Protein AF-A0A538S3G5-F1 (afdb_monomer_lite)

pLDDT: mean 84.51, std 20.3, range [31.14, 98.69]

Structure (mmCIF, N/CA/C/O backbone):
data_AF-A0A538S3G5-F1
#
_entry.id   AF-A0A538S3G5-F1
#
loop_
_atom_site.group_PDB
_atom_site.id
_atom_site.type_symbol
_atom_site.label_atom_id
_atom_site.label_alt_id
_atom_site.label_comp_id
_atom_site.label_asym_id
_atom_site.label_entity_id
_atom_site.label_seq_id
_atom_site.pdbx_PDB_ins_code
_atom_site.Cartn_x
_atom_site.Cartn_y
_atom_site.Cartn_z
_atom_site.occupancy
_atom_site.B_iso_or_equiv
_atom_site.auth_seq_id
_atom_site.auth_comp_id
_atom_site.auth_asym_id
_atom_site.auth_atom_id
_atom_site.pdbx_PDB_model_num
ATOM 1 N N . MET A 1 1 ? -20.263 66.377 27.498 1.00 38.84 1 MET A N 1
ATOM 2 C CA . MET A 1 1 ? -19.700 65.920 26.208 1.00 38.84 1 MET A CA 1
ATOM 3 C C . MET A 1 1 ? -18.819 64.703 26.462 1.00 38.84 1 MET A C 1
ATOM 5 O O . MET A 1 1 ? -17.856 64.818 27.198 1.00 38.84 1 MET A O 1
ATOM 9 N N . ARG A 1 2 ? -19.261 63.560 25.918 1.00 37.03 2 ARG A N 1
ATOM 10 C CA . ARG A 1 2 ? -18.576 62.294 25.575 1.00 37.03 2 ARG A CA 1
ATOM 11 C C . ARG A 1 2 ? -17.317 61.869 26.354 1.00 37.03 2 ARG A C 1
ATOM 13 O O . ARG A 1 2 ? -16.217 62.324 26.068 1.00 37.03 2 ARG A O 1
ATOM 20 N N . THR A 1 3 ? -17.489 60.856 27.200 1.00 38.81 3 THR A N 1
ATOM 21 C CA . THR A 1 3 ? -16.466 59.859 27.535 1.00 38.81 3 THR A CA 1
ATOM 22 C C . THR A 1 3 ? -16.416 58.805 26.419 1.00 38.81 3 THR A C 1
ATOM 24 O O . THR A 1 3 ? -17.442 58.234 26.057 1.00 38.81 3 THR A O 1
ATOM 27 N N . PHE A 1 4 ? -15.239 58.575 25.833 1.00 38.53 4 PHE A N 1
ATOM 28 C CA . PHE A 1 4 ? -14.995 57.472 24.898 1.00 38.53 4 PHE A CA 1
ATOM 29 C C . PHE A 1 4 ? -14.369 56.308 25.668 1.00 38.53 4 PHE A C 1
ATOM 31 O O . PHE A 1 4 ? -13.227 56.390 26.112 1.00 38.53 4 PHE A O 1
ATOM 38 N N . THR A 1 5 ? -15.122 55.226 25.831 1.00 40.06 5 THR A N 1
ATOM 39 C CA . THR A 1 5 ? -14.615 53.915 26.237 1.00 40.06 5 THR A CA 1
ATOM 40 C C . THR A 1 5 ? -14.227 53.142 24.979 1.00 40.06 5 THR A C 1
ATOM 42 O O . THR A 1 5 ? -15.083 52.738 24.195 1.00 40.06 5 THR A O 1
ATOM 45 N N . SER A 1 6 ? -12.925 52.951 24.769 1.00 34.81 6 SER A N 1
ATOM 46 C CA . SER A 1 6 ? -12.395 52.071 23.726 1.00 34.81 6 SER A CA 1
ATOM 47 C C . SER A 1 6 ? -12.581 50.615 24.148 1.00 34.81 6 SER A C 1
ATOM 49 O O . SER A 1 6 ? -11.953 50.155 25.099 1.00 34.81 6 SER A O 1
ATOM 51 N N . VAL A 1 7 ? -13.450 49.890 23.445 1.00 39.34 7 VAL A N 1
ATOM 52 C CA . VAL A 1 7 ? -13.551 48.430 23.538 1.00 39.34 7 VAL A CA 1
ATOM 53 C C . VAL A 1 7 ? -12.597 47.839 22.507 1.00 39.34 7 VAL A C 1
ATOM 55 O O . VAL A 1 7 ? -12.848 47.893 21.305 1.00 39.34 7 VAL A O 1
ATOM 58 N N . THR A 1 8 ? -11.487 47.284 22.980 1.00 37.16 8 THR A N 1
ATOM 59 C CA . THR A 1 8 ? -10.556 46.510 22.157 1.00 37.16 8 THR A CA 1
ATOM 60 C C . THR A 1 8 ? -11.136 45.109 21.966 1.00 37.16 8 THR A C 1
ATOM 62 O O . THR A 1 8 ? -11.045 44.268 22.859 1.00 37.16 8 THR A O 1
ATOM 65 N N . LEU A 1 9 ? -11.762 44.850 20.815 1.00 35.69 9 LEU A N 1
ATOM 66 C CA . LEU A 1 9 ? -12.125 43.494 20.398 1.00 35.69 9 LEU A CA 1
ATOM 67 C C . LEU A 1 9 ? -10.850 42.779 19.922 1.00 35.69 9 LEU A C 1
ATOM 69 O O . LEU A 1 9 ? -10.378 43.005 18.810 1.00 35.69 9 LEU A O 1
ATOM 73 N N . LEU A 1 10 ? -10.280 41.918 20.766 1.00 35.78 10 LEU A N 1
ATOM 74 C CA . LEU A 1 10 ? -9.307 40.919 20.329 1.00 35.78 10 LEU A CA 1
ATOM 75 C C . LEU A 1 10 ? -10.073 39.755 19.687 1.00 35.78 10 LEU A C 1
ATOM 77 O O . LEU A 1 10 ? -10.510 38.826 20.363 1.00 35.78 10 LEU A O 1
ATOM 81 N N . THR A 1 11 ? -10.245 39.794 18.368 1.00 38.94 11 THR A N 1
ATOM 82 C CA . THR A 1 11 ? -10.584 38.599 17.589 1.00 38.94 11 THR A CA 1
ATOM 83 C C . THR A 1 11 ? -9.335 37.737 17.469 1.00 38.94 11 THR A C 1
ATOM 85 O O . THR A 1 11 ? -8.508 37.930 16.578 1.00 38.94 11 THR A O 1
ATOM 88 N N . LEU A 1 12 ? -9.187 36.793 18.398 1.00 36.31 12 LEU A N 1
ATOM 89 C CA . LEU A 1 12 ? -8.225 35.705 18.292 1.00 36.31 12 LEU A CA 1
ATOM 90 C C . LEU A 1 12 ? -8.733 34.745 17.203 1.00 36.31 12 LEU A C 1
ATOM 92 O O . LEU A 1 12 ? -9.509 33.831 17.468 1.00 36.31 12 LEU A O 1
ATOM 96 N N . ALA A 1 13 ? -8.356 34.997 15.951 1.00 36.03 13 ALA A N 1
ATOM 97 C CA . ALA A 1 13 ? -8.555 34.043 14.871 1.00 36.03 13 ALA A CA 1
ATOM 98 C C . ALA A 1 13 ? -7.576 32.882 15.088 1.00 36.03 13 ALA A C 1
ATOM 100 O O . ALA A 1 13 ? -6.439 32.909 14.617 1.00 36.03 13 ALA A O 1
ATOM 101 N N . SER A 1 14 ? -7.993 31.873 15.852 1.00 34.62 14 SER A N 1
ATOM 102 C CA . SER A 1 14 ? -7.312 30.585 15.875 1.00 34.62 14 SER A CA 1
ATOM 103 C C . SER A 1 14 ? -7.458 29.960 14.492 1.00 34.62 14 SER A C 1
ATOM 105 O O . SER A 1 14 ? -8.487 29.364 14.173 1.00 34.62 14 SER A O 1
ATOM 107 N N . LEU A 1 15 ? -6.426 30.124 13.665 1.00 32.34 15 LEU A N 1
ATOM 108 C CA . LEU A 1 15 ? -6.147 29.265 12.520 1.00 32.34 15 LEU A CA 1
ATOM 109 C C . LEU A 1 15 ? -5.895 27.854 13.062 1.00 32.34 15 LEU A C 1
ATOM 111 O O . LEU A 1 15 ? -4.758 27.423 13.225 1.00 32.34 15 LEU A O 1
ATOM 115 N N . LEU A 1 16 ? -6.975 27.145 13.388 1.00 33.84 16 LEU A N 1
ATOM 116 C CA . LEU A 1 16 ? -6.972 25.695 13.404 1.00 33.84 16 LEU A CA 1
ATOM 117 C C . LEU A 1 16 ? -6.724 25.298 11.952 1.00 33.84 16 LEU A C 1
ATOM 119 O O . LEU A 1 16 ? -7.651 25.248 11.143 1.00 33.84 16 LEU A O 1
ATOM 123 N N . THR A 1 17 ? -5.461 25.083 11.593 1.00 32.31 17 THR A N 1
ATOM 124 C CA . THR A 1 17 ? -5.155 24.205 10.473 1.00 32.31 17 THR A CA 1
ATOM 125 C C . THR A 1 17 ? -5.848 22.901 10.816 1.00 32.31 17 THR A C 1
ATOM 127 O O . THR A 1 17 ? -5.447 22.219 11.754 1.00 32.31 17 THR A O 1
ATOM 130 N N . SER A 1 18 ? -6.968 22.624 10.156 1.00 37.22 18 SER A N 1
ATOM 131 C CA . SER A 1 18 ? -7.599 21.320 10.237 1.00 37.22 18 SER A CA 1
ATOM 132 C C . SER A 1 18 ? -6.521 20.345 9.789 1.00 37.22 18 SER A C 1
ATOM 134 O O . SER A 1 18 ? -6.131 20.385 8.617 1.00 37.22 18 SER A O 1
ATOM 136 N N . ASP A 1 19 ? -5.965 19.571 10.723 1.00 39.84 19 ASP A N 1
ATOM 137 C CA . ASP A 1 19 ? -5.107 18.450 10.368 1.00 39.84 19 ASP A CA 1
ATOM 138 C C . ASP A 1 19 ? -5.907 17.645 9.353 1.00 39.84 19 ASP A C 1
ATOM 140 O O . ASP A 1 19 ? -7.036 17.217 9.606 1.00 39.84 19 ASP A O 1
ATOM 144 N N . ARG A 1 20 ? -5.398 17.609 8.122 1.00 46.53 20 ARG A N 1
ATOM 145 C CA . ARG A 1 20 ? -6.107 16.960 7.031 1.00 46.53 20 ARG A CA 1
ATOM 146 C C . ARG A 1 20 ? -6.111 15.480 7.350 1.00 46.53 20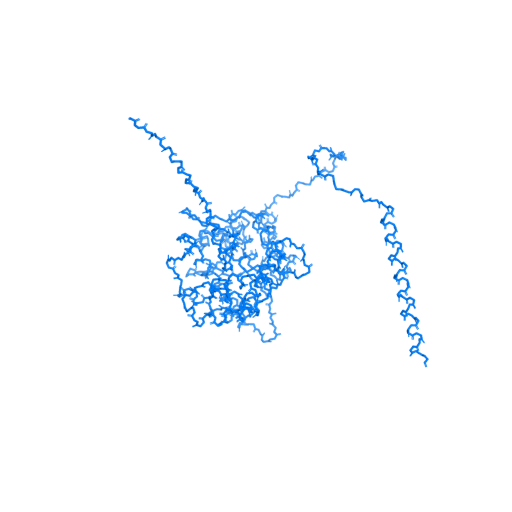 ARG A C 1
ATOM 148 O O . ARG A 1 20 ? -5.037 14.896 7.486 1.00 46.53 20 ARG A O 1
ATOM 155 N N . ALA A 1 21 ? -7.304 14.896 7.421 1.00 50.53 21 ALA A N 1
ATOM 156 C CA . ALA A 1 21 ? -7.461 13.457 7.497 1.00 50.53 21 ALA A CA 1
ATOM 157 C C . ALA A 1 21 ? -6.667 12.830 6.346 1.00 50.53 21 ALA A C 1
ATOM 159 O O . ALA A 1 21 ? -6.819 13.210 5.177 1.00 50.53 21 ALA A O 1
ATOM 160 N N . GLY A 1 22 ? -5.756 11.925 6.684 1.00 47.97 22 GLY A N 1
ATOM 161 C CA . GLY A 1 22 ? -4.944 11.247 5.698 1.00 47.97 22 GLY A CA 1
ATOM 162 C C . GLY A 1 22 ? -5.503 9.875 5.381 1.00 47.97 22 GLY A C 1
ATOM 163 O O . GLY A 1 22 ? -5.798 9.110 6.293 1.00 47.97 22 GLY A O 1
ATOM 164 N N . ALA A 1 23 ? -5.578 9.493 4.102 1.00 45.84 23 ALA A N 1
ATOM 165 C CA . ALA A 1 23 ? -5.632 8.061 3.826 1.00 45.84 23 ALA A CA 1
ATOM 166 C C . ALA A 1 23 ? -4.223 7.472 3.854 1.00 45.84 23 ALA A C 1
ATOM 168 O O . ALA A 1 23 ? -3.367 7.721 2.994 1.00 45.84 23 ALA A O 1
ATOM 169 N N . GLY A 1 24 ? -4.010 6.680 4.893 1.00 57.09 24 GLY A N 1
ATOM 170 C CA . GLY A 1 24 ? -3.445 5.349 4.790 1.00 57.09 24 GLY A CA 1
ATOM 171 C C . GLY A 1 24 ? -4.593 4.336 4.732 1.00 57.09 24 GLY A C 1
ATOM 172 O O . GLY A 1 24 ? -5.724 4.673 4.392 1.00 57.09 24 GLY A O 1
ATOM 173 N N . LEU A 1 25 ? -4.330 3.151 5.266 1.00 79.06 25 LEU A N 1
ATOM 174 C CA . LEU A 1 25 ? -5.257 2.585 6.239 1.00 79.06 25 LEU A CA 1
ATOM 175 C C . LEU A 1 25 ? -5.909 3.727 7.065 1.00 79.06 25 LEU A C 1
ATOM 177 O O . LEU A 1 25 ? -5.189 4.573 7.598 1.00 79.06 25 LEU A O 1
ATOM 181 N N . TYR A 1 26 ? -7.238 3.853 7.030 1.00 91.62 26 TYR A N 1
ATOM 182 C CA . TYR A 1 26 ? -7.910 5.118 7.343 1.00 91.62 26 TYR A CA 1
ATOM 183 C C . TYR A 1 26 ? -7.695 5.527 8.791 1.00 91.62 26 TYR A C 1
ATOM 185 O O . TYR A 1 26 ? -7.989 4.760 9.712 1.00 91.62 26 TYR A O 1
ATOM 193 N N . ASN A 1 27 ? -7.226 6.761 8.952 1.00 92.94 27 ASN A N 1
ATOM 194 C CA . ASN A 1 27 ? -7.000 7.405 10.229 1.00 92.94 27 ASN A CA 1
ATOM 195 C C . ASN A 1 27 ? -7.289 8.909 10.078 1.00 92.94 27 ASN A C 1
ATOM 197 O O . ASN A 1 27 ? -6.699 9.579 9.232 1.00 92.94 27 ASN A O 1
ATOM 201 N N . THR A 1 28 ? -8.224 9.441 10.863 1.00 90.38 28 THR A N 1
ATOM 202 C CA . THR A 1 28 ? -8.667 10.842 10.754 1.00 90.38 28 THR A CA 1
ATOM 203 C C . THR A 1 28 ? -7.751 11.834 11.465 1.00 90.38 28 THR A C 1
ATOM 205 O O . THR A 1 28 ? -7.930 13.036 11.290 1.00 90.38 28 THR A O 1
ATOM 208 N N . VAL A 1 29 ? -6.775 11.354 12.243 1.00 90.50 29 VAL A N 1
ATOM 209 C CA . VAL A 1 29 ? -5.879 12.196 13.054 1.00 90.50 29 VAL A CA 1
ATOM 210 C C . VAL A 1 29 ? -4.414 12.124 12.625 1.00 90.50 29 VAL A C 1
ATOM 212 O O . VAL A 1 29 ? -3.637 13.008 12.975 1.00 90.50 29 VAL A O 1
ATOM 215 N N . GLU A 1 30 ? -4.015 11.096 11.876 1.00 88.50 30 GLU A N 1
ATOM 216 C CA . GLU A 1 30 ? -2.654 10.983 11.348 1.00 88.50 30 GLU A CA 1
ATOM 217 C C . GLU A 1 30 ? -2.515 11.700 9.994 1.00 88.50 30 GLU A C 1
ATOM 219 O O . GLU A 1 30 ? -3.391 11.584 9.127 1.00 88.50 30 GLU A O 1
ATOM 224 N N . PRO A 1 31 ? -1.390 12.396 9.749 1.00 83.75 31 PRO A N 1
ATOM 225 C CA . PRO A 1 31 ? -1.135 13.011 8.456 1.00 83.75 31 PRO A CA 1
ATOM 226 C C . PRO A 1 31 ? -0.920 11.947 7.372 1.00 83.75 31 PRO A C 1
ATOM 228 O O . PRO A 1 31 ? -0.267 10.920 7.584 1.00 83.75 31 PRO A O 1
ATOM 231 N N . SER A 1 32 ? -1.414 12.219 6.162 1.00 81.94 32 SER A N 1
ATOM 232 C CA . SER A 1 32 ? -1.167 11.341 5.014 1.00 81.94 32 SER A CA 1
ATOM 233 C C . SER A 1 32 ? 0.302 11.392 4.589 1.00 81.94 32 SER A C 1
ATOM 235 O O . SER A 1 32 ? 0.834 12.461 4.297 1.00 81.94 32 SER A O 1
ATOM 237 N N . ARG A 1 33 ? 0.931 10.218 4.481 1.00 86.31 33 ARG A N 1
ATOM 238 C CA . ARG A 1 33 ? 2.280 10.041 3.912 1.00 86.31 33 ARG A CA 1
ATOM 239 C C . ARG A 1 33 ? 2.269 9.600 2.444 1.00 86.31 33 ARG A C 1
ATOM 241 O O . ARG A 1 33 ? 3.311 9.322 1.871 1.00 86.31 33 ARG A O 1
ATOM 248 N N . GLY A 1 34 ? 1.084 9.470 1.844 1.00 88.56 34 GLY A N 1
ATOM 249 C CA . GLY A 1 34 ? 0.920 9.009 0.465 1.00 88.56 34 GLY A CA 1
ATOM 250 C C . GLY A 1 34 ? 1.008 10.130 -0.573 1.00 88.56 34 GLY A C 1
ATOM 251 O O . GLY A 1 34 ? 1.099 11.308 -0.216 1.00 88.56 34 GLY A O 1
ATOM 252 N N . PRO A 1 35 ? 0.935 9.782 -1.869 1.00 92.19 35 PRO A N 1
ATOM 253 C CA . PRO A 1 35 ? 0.669 10.745 -2.932 1.00 92.19 35 PRO A CA 1
ATOM 254 C C . PRO A 1 35 ? -0.539 11.630 -2.600 1.00 92.19 35 PRO A C 1
ATOM 256 O O . PRO A 1 35 ? -1.614 11.133 -2.261 1.00 92.19 35 PRO A O 1
ATOM 259 N N . GLN A 1 36 ? -0.352 12.949 -2.681 1.00 88.31 36 GLN A N 1
ATOM 260 C CA . GLN A 1 36 ? -1.392 13.916 -2.336 1.00 88.31 36 GLN A CA 1
ATOM 261 C C . GLN A 1 36 ? -2.167 14.340 -3.588 1.00 88.31 36 GLN A C 1
ATOM 263 O O . GLN A 1 36 ? -1.553 14.833 -4.543 1.00 88.31 36 GLN A O 1
ATOM 268 N N . PRO A 1 37 ? -3.499 14.174 -3.608 1.00 90.06 37 PRO A N 1
ATOM 269 C CA . PRO A 1 37 ? -4.309 14.626 -4.722 1.00 90.06 37 PRO A CA 1
ATOM 270 C C . PRO A 1 37 ? -4.470 16.145 -4.718 1.00 90.06 37 PRO A C 1
ATOM 272 O O . PRO A 1 37 ? -4.582 16.785 -3.673 1.00 90.06 37 PRO A O 1
ATOM 275 N N . THR A 1 38 ? -4.494 16.715 -5.919 1.00 87.38 38 THR A N 1
ATOM 276 C CA . THR A 1 38 ? -4.748 18.136 -6.173 1.00 87.38 38 THR A CA 1
ATOM 277 C C . THR A 1 38 ? -5.790 18.280 -7.277 1.00 87.38 38 THR A C 1
ATOM 279 O O . THR A 1 38 ? -6.086 17.316 -7.985 1.00 87.38 38 THR A O 1
ATOM 282 N N . GLU A 1 39 ? -6.284 19.496 -7.501 1.00 84.75 39 GLU A N 1
ATOM 283 C CA . GLU A 1 39 ? -7.166 19.810 -8.638 1.00 84.75 39 GLU A CA 1
ATOM 284 C C . GLU A 1 39 ? -6.528 19.480 -10.005 1.00 84.75 39 GLU A C 1
ATOM 286 O O . GLU A 1 39 ? -7.225 19.282 -10.996 1.00 84.75 39 GLU A O 1
ATOM 291 N N . HIS A 1 40 ? -5.196 19.375 -10.068 1.00 85.00 40 HIS A N 1
ATOM 292 C CA . HIS A 1 40 ? -4.443 19.057 -11.284 1.00 85.00 40 HIS A CA 1
ATOM 293 C C . HIS A 1 40 ? -4.081 17.569 -11.424 1.00 85.00 40 HIS A C 1
ATOM 295 O O . HIS A 1 40 ? -3.331 17.201 -12.334 1.00 85.00 40 HIS A O 1
ATOM 301 N N . GLY A 1 41 ? -4.603 16.713 -10.543 1.00 85.56 41 GLY A N 1
ATOM 302 C CA . GLY A 1 41 ? -4.296 15.285 -10.479 1.00 85.56 41 GLY A CA 1
ATOM 303 C C . GLY A 1 41 ? -3.356 14.930 -9.329 1.00 85.56 41 GLY A C 1
ATOM 304 O O . GLY A 1 41 ? -3.105 15.741 -8.429 1.00 85.56 41 GLY A O 1
ATOM 305 N N . VAL A 1 42 ? -2.849 13.698 -9.351 1.00 93.12 42 VAL A N 1
ATOM 306 C CA . VAL A 1 42 ? -2.012 13.148 -8.279 1.00 93.12 42 VAL A CA 1
ATOM 307 C C . VAL A 1 42 ? -0.589 12.977 -8.776 1.00 93.12 42 VAL A C 1
ATOM 309 O O . VAL A 1 42 ? -0.338 12.317 -9.780 1.00 93.12 42 VAL A O 1
ATOM 312 N N . LYS A 1 43 ? 0.369 13.572 -8.065 1.00 93.12 43 LYS A N 1
ATOM 313 C CA . LYS A 1 43 ? 1.789 13.374 -8.364 1.00 93.12 43 LYS A CA 1
ATOM 314 C C . LYS A 1 43 ? 2.346 12.250 -7.492 1.00 93.12 43 LYS A C 1
ATOM 316 O O . LYS A 1 43 ? 2.091 12.263 -6.286 1.00 93.12 43 LYS A O 1
ATOM 321 N N . PRO A 1 44 ? 3.120 11.307 -8.060 1.00 95.62 44 PRO A N 1
ATOM 322 C CA . PRO A 1 44 ? 3.837 10.336 -7.250 1.00 95.62 44 PRO A CA 1
ATOM 323 C C . PRO A 1 44 ? 4.854 11.046 -6.355 1.00 95.62 44 PRO A C 1
ATOM 325 O O . PRO A 1 44 ? 5.365 12.122 -6.678 1.00 95.62 44 PRO A O 1
ATOM 328 N N . LEU A 1 45 ? 5.172 10.412 -5.235 1.00 96.00 45 LEU A N 1
ATOM 329 C CA . LEU A 1 45 ? 6.266 10.823 -4.372 1.00 96.00 45 LEU A CA 1
ATOM 330 C C . LEU A 1 45 ? 7.601 10.599 -5.094 1.00 96.00 45 LEU A C 1
ATOM 332 O O . LEU A 1 45 ? 7.768 9.634 -5.850 1.00 96.00 45 LEU A O 1
ATOM 336 N N . GLY A 1 46 ? 8.583 11.457 -4.811 1.00 96.56 46 GLY A N 1
ATOM 337 C CA . GLY A 1 46 ? 9.966 11.187 -5.199 1.00 96.56 46 GLY A CA 1
ATOM 338 C C . GLY A 1 46 ? 10.447 9.877 -4.571 1.00 96.56 46 GLY A C 1
ATOM 339 O O . GLY A 1 46 ? 10.115 9.584 -3.423 1.00 96.56 46 GLY A O 1
ATOM 340 N N . PHE A 1 47 ? 11.235 9.089 -5.309 1.00 96.50 47 PHE A N 1
ATOM 341 C CA . PHE A 1 47 ? 11.583 7.723 -4.900 1.00 96.50 47 PHE A CA 1
ATOM 342 C C . PHE A 1 47 ? 12.238 7.638 -3.511 1.00 96.50 47 PHE A C 1
ATOM 344 O O . PHE A 1 47 ? 11.880 6.760 -2.731 1.00 96.50 47 PHE A O 1
ATOM 351 N N . SER A 1 48 ? 13.140 8.569 -3.166 1.00 96.12 48 SER A N 1
ATOM 352 C CA . SER A 1 48 ? 13.757 8.595 -1.829 1.00 96.12 48 SER A CA 1
ATOM 353 C C . SER A 1 48 ? 12.719 8.821 -0.733 1.00 96.12 48 SER A C 1
ATOM 355 O O . SER A 1 48 ? 12.658 8.032 0.200 1.00 96.12 48 SER A O 1
ATOM 357 N N . ALA A 1 49 ? 11.867 9.842 -0.876 1.00 96.06 49 ALA A N 1
ATOM 358 C CA . ALA A 1 49 ? 10.832 10.153 0.109 1.00 96.06 49 ALA A CA 1
ATOM 359 C C . ALA A 1 49 ? 9.863 8.975 0.291 1.00 96.06 49 ALA A C 1
ATOM 361 O O . ALA A 1 49 ? 9.617 8.542 1.411 1.00 96.06 49 ALA A O 1
ATOM 362 N N . PHE A 1 50 ? 9.406 8.386 -0.819 1.00 96.88 50 PHE A N 1
ATOM 363 C CA . PHE A 1 50 ? 8.580 7.182 -0.795 1.00 96.88 50 PHE A CA 1
ATOM 364 C C . PHE A 1 50 ? 9.249 6.026 -0.036 1.00 96.88 50 PHE A C 1
ATOM 366 O O . PHE A 1 50 ? 8.623 5.404 0.819 1.00 96.88 50 PHE A O 1
ATOM 373 N N . ARG A 1 51 ? 10.520 5.732 -0.333 1.00 95.94 51 ARG A N 1
ATOM 374 C CA . ARG A 1 51 ? 11.263 4.647 0.319 1.00 95.94 51 ARG A CA 1
ATOM 375 C C . ARG A 1 51 ? 11.437 4.906 1.815 1.00 95.94 51 ARG A C 1
ATOM 377 O O . ARG A 1 51 ? 11.360 3.964 2.605 1.00 95.94 51 ARG A O 1
ATOM 384 N N . ASP A 1 52 ? 11.678 6.150 2.207 1.00 95.12 52 ASP A N 1
ATOM 385 C CA . ASP A 1 52 ? 11.868 6.526 3.607 1.00 95.12 52 ASP A CA 1
ATOM 386 C C . ASP A 1 52 ? 10.544 6.389 4.393 1.00 95.12 52 ASP A C 1
ATOM 388 O O . ASP A 1 52 ? 10.528 5.839 5.502 1.00 95.12 52 ASP A O 1
ATOM 392 N N . ASP A 1 53 ? 9.411 6.766 3.792 1.00 94.12 53 ASP A N 1
ATOM 393 C CA . ASP A 1 53 ? 8.078 6.545 4.369 1.00 94.12 53 ASP A CA 1
ATOM 394 C C . ASP A 1 53 ? 7.703 5.061 4.436 1.00 94.12 53 ASP A C 1
ATOM 396 O O . ASP A 1 53 ? 7.233 4.583 5.473 1.00 94.12 53 ASP A O 1
ATOM 400 N N . LEU A 1 54 ? 7.977 4.296 3.377 1.00 94.69 54 LEU A N 1
ATOM 401 C CA . LEU A 1 54 ? 7.754 2.852 3.367 1.00 94.69 54 LEU A CA 1
ATOM 402 C C . LEU A 1 54 ? 8.589 2.152 4.446 1.00 94.69 54 LEU A C 1
ATOM 404 O O . LEU A 1 54 ? 8.068 1.344 5.212 1.00 94.69 54 LEU A O 1
ATOM 408 N N . THR A 1 55 ? 9.864 2.524 4.578 1.00 93.94 55 THR A N 1
ATOM 409 C CA . THR A 1 55 ? 10.751 2.021 5.640 1.00 93.94 55 THR A CA 1
ATOM 410 C C . THR A 1 55 ? 10.212 2.376 7.024 1.00 93.94 55 THR A C 1
ATOM 412 O O . THR A 1 55 ? 10.225 1.542 7.933 1.00 93.94 55 THR A O 1
ATOM 415 N N . THR A 1 56 ? 9.681 3.589 7.194 1.00 93.25 56 THR A N 1
ATOM 416 C CA . THR A 1 56 ? 9.041 3.994 8.449 1.00 93.25 56 THR A CA 1
ATOM 417 C C . THR A 1 56 ? 7.883 3.057 8.792 1.00 93.25 56 THR A C 1
ATOM 419 O O . THR A 1 56 ? 7.862 2.509 9.893 1.00 93.25 56 THR A O 1
ATOM 422 N N . TYR A 1 57 ? 6.966 2.789 7.858 1.00 92.69 57 TYR A N 1
ATOM 423 C CA . TYR A 1 57 ? 5.847 1.877 8.117 1.00 92.69 57 TYR A CA 1
ATOM 424 C C . TYR A 1 57 ? 6.279 0.431 8.364 1.00 92.69 57 TYR A C 1
ATOM 426 O O . TYR A 1 57 ? 5.746 -0.212 9.269 1.00 92.69 57 TYR A O 1
ATOM 434 N N . LEU A 1 58 ? 7.274 -0.069 7.629 1.00 92.69 58 LEU A N 1
ATOM 435 C CA . LEU A 1 58 ? 7.822 -1.408 7.853 1.00 92.69 58 LEU A CA 1
ATOM 436 C C . LEU A 1 58 ? 8.406 -1.548 9.265 1.00 92.69 58 LEU A C 1
ATOM 438 O O . LEU A 1 58 ? 8.146 -2.539 9.945 1.00 92.69 58 LEU A O 1
ATOM 442 N N . THR A 1 59 ? 9.152 -0.547 9.739 1.00 94.00 59 THR A N 1
ATOM 443 C CA . THR A 1 59 ? 9.772 -0.590 11.075 1.00 94.00 59 THR A CA 1
ATOM 444 C C . THR A 1 59 ? 8.776 -0.417 12.220 1.00 94.00 59 THR A C 1
ATOM 446 O O . THR A 1 59 ? 9.030 -0.950 13.299 1.00 94.00 59 THR A O 1
ATOM 449 N N . ILE A 1 60 ? 7.633 0.254 12.007 1.00 94.06 60 ILE A N 1
ATOM 450 C CA . ILE A 1 60 ? 6.563 0.336 13.018 1.00 94.06 60 ILE A CA 1
ATOM 451 C C . ILE A 1 60 ? 6.058 -1.060 13.388 1.00 94.06 60 ILE A C 1
ATOM 453 O O . ILE A 1 60 ? 5.816 -1.310 14.567 1.00 94.06 60 ILE A O 1
ATOM 457 N N . ALA A 1 61 ? 5.951 -1.980 12.429 1.00 91.50 61 ALA A N 1
ATOM 458 C CA . ALA A 1 61 ? 5.433 -3.322 12.683 1.00 91.50 61 ALA A CA 1
ATOM 459 C C . ALA A 1 61 ? 6.410 -4.223 13.464 1.00 91.50 61 ALA A C 1
ATOM 461 O O . ALA A 1 61 ? 5.981 -5.178 14.105 1.00 91.50 61 ALA A O 1
ATOM 462 N N . VAL A 1 62 ? 7.718 -3.945 13.436 1.00 93.00 62 VAL A N 1
ATOM 463 C CA . VAL A 1 62 ? 8.735 -4.825 14.034 1.00 93.00 62 VAL A CA 1
ATOM 464 C C . VAL A 1 62 ? 8.835 -4.601 15.541 1.00 93.00 62 VAL A C 1
ATOM 466 O O . VAL A 1 62 ? 9.274 -3.548 15.998 1.00 93.00 62 VAL A O 1
ATOM 469 N N . GLU A 1 63 ? 8.489 -5.620 16.330 1.00 91.69 63 GLU A N 1
ATOM 470 C CA . GLU A 1 63 ? 8.396 -5.494 17.789 1.00 91.69 63 GLU A CA 1
ATOM 471 C C . GLU A 1 63 ? 9.699 -5.101 18.483 1.00 91.69 63 GLU A C 1
ATOM 473 O O . GLU A 1 63 ? 9.673 -4.321 19.434 1.00 91.69 63 GLU A O 1
ATOM 478 N N . THR A 1 64 ? 10.825 -5.612 17.988 1.00 91.56 64 THR A N 1
ATOM 479 C CA . THR A 1 64 ? 12.159 -5.385 18.557 1.00 91.56 64 THR A CA 1
ATOM 480 C C . THR A 1 64 ? 12.742 -4.015 18.219 1.00 91.56 64 THR A C 1
ATOM 482 O O . THR A 1 64 ? 13.765 -3.636 18.789 1.00 91.56 64 THR A O 1
ATOM 485 N N . GLN A 1 65 ? 12.127 -3.270 17.298 1.00 90.31 65 GLN A N 1
ATOM 486 C CA . GLN A 1 65 ? 12.618 -1.958 16.898 1.00 90.31 65 GLN A CA 1
ATOM 487 C C . GLN A 1 65 ? 12.185 -0.880 17.890 1.00 90.31 65 GLN A C 1
ATOM 489 O O . GLN A 1 65 ? 11.053 -0.855 18.366 1.00 90.31 65 GLN A O 1
ATOM 494 N N . VAL A 1 66 ? 13.087 0.062 18.160 1.00 92.62 66 VAL A N 1
ATOM 495 C CA . VAL A 1 66 ? 12.825 1.222 19.021 1.00 92.62 66 VAL A CA 1
ATOM 496 C C . VAL A 1 66 ? 12.990 2.483 18.182 1.00 92.62 66 VAL A C 1
ATOM 498 O O . VAL A 1 66 ? 14.023 3.147 18.215 1.00 92.62 66 VAL A O 1
ATOM 501 N N . THR A 1 67 ? 11.973 2.788 17.376 1.00 95.62 67 THR A N 1
ATOM 502 C CA . THR A 1 67 ? 11.927 4.002 16.547 1.00 95.62 67 THR A CA 1
ATOM 503 C C . THR A 1 67 ? 10.952 5.024 17.139 1.00 95.62 67 THR A C 1
ATOM 505 O O . THR A 1 67 ? 9.971 4.627 17.780 1.00 95.62 67 THR A O 1
ATOM 508 N N . PRO A 1 68 ? 11.159 6.339 16.916 1.00 96.56 68 PRO A N 1
ATOM 509 C CA . PRO A 1 68 ? 10.200 7.363 17.334 1.00 96.56 68 PRO A CA 1
ATOM 510 C C . PRO A 1 68 ? 8.785 7.095 16.807 1.00 96.56 68 PRO A C 1
ATOM 512 O O . PRO A 1 68 ? 7.821 7.199 17.560 1.00 96.56 68 PRO A O 1
ATOM 515 N N . SER A 1 69 ? 8.665 6.660 15.548 1.00 94.12 69 SER A N 1
ATOM 516 C CA . SER A 1 69 ? 7.377 6.326 14.937 1.00 94.12 69 SER A CA 1
ATOM 517 C C . SER A 1 69 ? 6.702 5.141 15.626 1.00 94.12 69 SER A C 1
ATOM 519 O O . SER A 1 69 ? 5.524 5.225 15.953 1.00 94.12 69 SER A O 1
ATOM 521 N N . ARG A 1 70 ? 7.426 4.049 15.919 1.00 95.62 70 ARG A N 1
ATOM 522 C CA . ARG A 1 70 ? 6.829 2.912 16.636 1.00 95.62 70 ARG A CA 1
ATOM 523 C C . ARG A 1 70 ? 6.383 3.308 18.042 1.00 95.62 70 ARG A C 1
ATOM 525 O O . ARG A 1 70 ? 5.301 2.912 18.461 1.00 95.62 70 ARG A O 1
ATOM 532 N N . LYS A 1 71 ? 7.190 4.107 18.748 1.00 97.69 71 LYS A N 1
ATOM 533 C CA . LYS A 1 71 ? 6.841 4.628 20.075 1.00 97.69 71 LYS A CA 1
ATOM 534 C C . LYS A 1 71 ? 5.544 5.443 20.029 1.00 97.69 71 LYS A C 1
ATOM 536 O O . LYS A 1 71 ? 4.650 5.160 20.815 1.00 97.69 71 LYS A O 1
ATOM 541 N N . HIS A 1 72 ? 5.417 6.367 19.076 1.00 96.50 72 HIS A N 1
ATOM 542 C CA . HIS A 1 72 ? 4.188 7.144 18.860 1.00 96.50 72 HIS A CA 1
ATOM 543 C C . HIS A 1 72 ? 2.968 6.239 18.634 1.00 96.50 72 HIS A C 1
ATOM 545 O O . HIS A 1 72 ? 1.950 6.391 19.303 1.00 96.50 72 HIS A O 1
ATOM 551 N N . TYR A 1 73 ? 3.087 5.240 17.754 1.00 96.06 73 TYR A N 1
ATOM 552 C CA . TYR A 1 73 ? 1.992 4.308 17.453 1.00 96.06 73 TYR A CA 1
ATOM 553 C C . TYR A 1 73 ? 1.603 3.441 18.662 1.00 96.06 73 TYR A C 1
ATOM 555 O O . TYR A 1 73 ? 0.417 3.199 18.885 1.00 96.06 73 TYR A O 1
ATOM 563 N N . LEU A 1 74 ? 2.577 2.996 19.464 1.00 98.25 74 LEU A N 1
ATOM 564 C CA . LEU A 1 74 ? 2.320 2.273 20.714 1.00 98.25 74 LEU A CA 1
ATOM 565 C C . LEU A 1 74 ? 1.590 3.157 21.729 1.00 98.25 74 LEU A C 1
ATOM 567 O O . LEU A 1 74 ? 0.566 2.742 22.258 1.00 98.25 74 LEU A O 1
ATOM 571 N N . GLU A 1 75 ? 2.067 4.383 21.952 1.00 98.31 75 GLU A N 1
ATOM 572 C CA . GLU A 1 75 ? 1.449 5.329 22.888 1.00 98.31 75 GLU A CA 1
ATOM 573 C C . GLU A 1 75 ? -0.005 5.634 22.504 1.00 98.31 75 GLU A C 1
ATOM 575 O O . GLU A 1 75 ? -0.891 5.600 23.363 1.00 98.31 75 GLU A O 1
ATOM 580 N N . LYS A 1 76 ? -0.270 5.861 21.211 1.00 97.88 76 LYS A N 1
ATOM 581 C CA . LYS A 1 76 ? -1.622 6.109 20.694 1.00 97.88 76 LYS A CA 1
ATOM 582 C C . LYS A 1 76 ? -2.534 4.886 20.778 1.00 97.88 76 LYS A C 1
ATOM 584 O O . LYS A 1 76 ? -3.685 5.025 21.200 1.00 97.88 76 LYS A O 1
ATOM 589 N N . SER A 1 77 ? -2.030 3.695 20.447 1.00 98.06 77 SER A N 1
ATOM 590 C CA . SER A 1 77 ? -2.776 2.443 20.639 1.00 98.06 77 SER A CA 1
ATOM 591 C C . SER A 1 77 ? -3.131 2.245 22.113 1.00 98.06 77 SER A C 1
ATOM 593 O O . SER A 1 77 ? -4.298 2.053 22.441 1.00 98.06 77 SER A O 1
ATOM 595 N N . ASP A 1 78 ? -2.160 2.372 23.019 1.00 98.31 78 ASP A N 1
ATOM 596 C CA . ASP A 1 78 ? -2.353 2.141 24.453 1.00 98.31 78 ASP A CA 1
ATOM 597 C C . ASP A 1 78 ? -3.312 3.166 25.089 1.00 98.31 78 ASP A C 1
ATOM 599 O O . ASP A 1 78 ? -4.073 2.844 26.010 1.00 98.31 78 ASP A O 1
ATOM 603 N N . GLU A 1 79 ? -3.298 4.415 24.617 1.00 97.88 79 GLU A N 1
ATOM 604 C CA . GLU A 1 79 ? -4.267 5.444 24.999 1.00 97.88 79 GLU A CA 1
ATOM 605 C C . GLU A 1 79 ? -5.697 5.036 24.618 1.00 97.88 79 GLU A C 1
ATOM 607 O O . GLU A 1 79 ? -6.583 4.991 25.481 1.00 97.88 79 GLU A O 1
ATOM 612 N N . LEU A 1 80 ? -5.919 4.692 23.348 1.00 98.25 80 LEU A N 1
ATOM 613 C CA . LEU A 1 80 ? -7.245 4.349 22.839 1.00 98.25 80 LEU A CA 1
ATOM 614 C C . LEU A 1 80 ? -7.746 3.005 23.387 1.00 98.25 80 LEU A C 1
ATOM 616 O O . LEU A 1 80 ? -8.913 2.912 23.761 1.00 98.25 80 LEU A O 1
ATOM 620 N N . GLU A 1 81 ? -6.888 1.996 23.553 1.00 98.06 81 GLU A N 1
ATOM 621 C CA . GLU A 1 81 ? -7.260 0.704 24.152 1.00 98.06 81 GLU A CA 1
ATOM 622 C C . GLU A 1 81 ? -7.685 0.844 25.625 1.00 98.06 81 GLU A C 1
ATOM 624 O O . GLU A 1 81 ? -8.574 0.127 26.092 1.00 98.06 81 GLU A O 1
ATOM 629 N N . ARG A 1 82 ? -7.098 1.780 26.388 1.00 97.31 82 ARG A N 1
ATOM 630 C CA . ARG A 1 82 ? -7.568 2.080 27.755 1.00 97.31 82 ARG A CA 1
ATOM 631 C C . ARG A 1 82 ? -8.965 2.693 27.749 1.00 97.31 82 ARG A C 1
ATOM 633 O O . ARG A 1 82 ? -9.799 2.313 28.570 1.00 97.31 82 ARG A O 1
ATOM 640 N N . ARG A 1 83 ? -9.231 3.618 26.826 1.00 97.31 83 ARG A N 1
ATOM 641 C CA . ARG A 1 83 ? -10.546 4.261 26.685 1.00 97.31 83 ARG A CA 1
ATOM 642 C C . ARG A 1 83 ? -11.613 3.301 26.162 1.00 97.31 83 ARG A C 1
ATOM 644 O O . ARG A 1 83 ? -12.756 3.364 26.608 1.00 97.31 83 ARG A O 1
ATOM 651 N N . GLU A 1 84 ? -11.237 2.383 25.278 1.00 96.62 84 GLU A N 1
ATOM 652 C CA . GLU A 1 84 ? -12.107 1.308 24.798 1.00 96.62 84 GLU A CA 1
ATOM 653 C C . GLU A 1 84 ? -12.584 0.429 25.957 1.00 96.62 84 GLU A C 1
ATOM 655 O O . GLU A 1 84 ? -13.782 0.187 26.086 1.00 96.62 84 GLU A O 1
ATOM 660 N N . ARG A 1 85 ? -11.669 0.018 26.848 1.00 95.12 85 ARG A N 1
ATOM 661 C CA . ARG A 1 85 ? -12.001 -0.758 28.057 1.00 95.12 85 ARG A CA 1
ATOM 662 C C . ARG A 1 85 ? -12.934 -0.013 29.013 1.00 95.12 85 ARG A C 1
ATOM 664 O O . ARG A 1 85 ? -13.698 -0.653 29.727 1.00 95.12 85 ARG A O 1
ATOM 671 N N . ALA A 1 86 ? -12.898 1.317 29.007 1.00 94.94 86 ALA A N 1
ATOM 672 C CA . ALA A 1 86 ? -13.833 2.164 29.745 1.00 94.94 86 ALA A CA 1
ATOM 673 C C . ALA A 1 86 ? -15.176 2.388 29.011 1.00 94.94 86 ALA A C 1
ATOM 675 O O . ALA A 1 86 ? -16.039 3.092 29.528 1.00 94.94 86 ALA A O 1
ATOM 676 N N . GLY A 1 87 ? -15.364 1.817 27.814 1.00 90.88 87 GLY A N 1
ATOM 677 C CA . GLY A 1 87 ? -16.586 1.929 27.010 1.00 90.88 87 GLY A CA 1
ATOM 678 C C . GLY A 1 87 ? -16.740 3.249 26.246 1.00 90.88 87 GLY A C 1
ATOM 679 O O . GLY A 1 87 ? -17.816 3.521 25.722 1.00 90.88 87 GLY A O 1
ATOM 680 N N . GLY A 1 88 ? -15.690 4.074 26.176 1.00 89.94 88 GLY A N 1
ATOM 681 C CA . GLY A 1 88 ? -15.783 5.481 25.767 1.00 89.94 88 GLY A CA 1
ATOM 682 C C . GLY A 1 88 ? -15.260 5.825 24.371 1.00 89.94 88 GLY A C 1
ATOM 683 O O . GLY A 1 88 ? -14.904 6.984 24.157 1.00 89.94 88 GLY A O 1
ATOM 684 N N . LEU A 1 89 ? -15.134 4.858 23.452 1.00 96.00 89 LEU A N 1
ATOM 685 C CA . LEU A 1 89 ? -14.686 5.144 22.080 1.00 96.00 89 LEU A CA 1
ATOM 686 C C . LEU A 1 89 ? -15.850 5.348 21.112 1.00 96.00 89 LEU A C 1
ATOM 688 O O . LEU A 1 89 ? -16.726 4.487 20.978 1.00 96.00 89 LEU A O 1
ATOM 692 N N . THR A 1 90 ? -15.773 6.445 20.366 1.00 96.19 90 THR A N 1
ATOM 693 C CA . THR A 1 90 ? -16.587 6.699 19.172 1.00 96.19 90 THR A CA 1
ATOM 694 C C . THR A 1 90 ? -16.213 5.750 18.025 1.00 96.19 90 THR A C 1
ATOM 696 O O . THR A 1 90 ? -15.163 5.104 18.042 1.00 96.19 90 THR A O 1
ATOM 699 N N . THR A 1 91 ? -17.064 5.657 16.997 1.00 96.19 91 THR A N 1
ATOM 700 C CA . THR A 1 91 ? -16.769 4.883 15.776 1.00 96.19 91 THR A CA 1
ATOM 701 C C . THR A 1 91 ? -15.478 5.358 15.104 1.00 96.19 91 THR A C 1
ATOM 703 O O . THR A 1 91 ? -14.652 4.533 14.722 1.00 96.19 91 THR A O 1
ATOM 706 N N . GLU A 1 92 ? -15.278 6.673 15.002 1.00 95.12 92 GLU A N 1
ATOM 707 C CA . GLU A 1 92 ? -14.075 7.255 14.400 1.00 95.12 92 GLU A CA 1
ATOM 708 C C . GLU A 1 92 ? -12.808 6.887 15.185 1.00 95.12 92 GLU A C 1
ATOM 710 O O . GLU A 1 92 ? -11.821 6.441 14.608 1.00 95.12 92 GLU A O 1
ATOM 715 N N . GLU A 1 93 ? -12.849 6.946 16.515 1.00 96.94 93 GLU A N 1
ATOM 716 C CA . GLU A 1 93 ? -11.702 6.542 17.333 1.00 96.94 93 GLU A CA 1
ATOM 717 C C . GLU A 1 93 ? -11.402 5.043 17.237 1.00 96.94 93 GLU A C 1
ATOM 719 O O . GLU A 1 93 ? -10.244 4.646 17.338 1.00 96.94 93 GLU A O 1
ATOM 724 N N . LYS A 1 94 ? -12.414 4.196 17.006 1.00 97.94 94 LYS A N 1
ATOM 725 C CA . LYS A 1 94 ? -12.194 2.768 16.719 1.00 97.94 94 LYS A CA 1
ATOM 726 C C . LYS A 1 94 ? -11.553 2.555 15.349 1.00 97.94 94 LYS A C 1
ATOM 728 O O . LYS A 1 94 ? -10.721 1.660 15.219 1.00 97.94 94 LYS A O 1
ATOM 733 N N . VAL A 1 95 ? -11.900 3.371 14.351 1.00 97.25 95 VAL A N 1
ATOM 734 C CA . VAL A 1 95 ? -11.214 3.392 13.048 1.00 97.25 95 VAL A CA 1
ATOM 735 C C . VAL A 1 95 ? -9.747 3.787 13.242 1.00 97.25 95 VAL A C 1
ATOM 737 O O . VAL A 1 95 ? -8.870 3.027 12.836 1.00 97.25 95 VAL A O 1
ATOM 740 N N . ASN A 1 96 ? -9.459 4.862 13.976 1.00 96.62 96 ASN A N 1
ATOM 741 C CA . ASN A 1 96 ? -8.081 5.294 14.242 1.00 96.62 96 ASN A CA 1
ATOM 742 C C . ASN A 1 96 ? -7.290 4.247 15.045 1.00 96.62 96 ASN A C 1
ATOM 744 O O . ASN A 1 96 ? -6.170 3.899 14.680 1.00 96.62 96 ASN A O 1
ATOM 748 N N . LEU A 1 97 ? -7.893 3.662 16.089 1.00 97.94 97 LEU A N 1
ATOM 749 C CA . LEU A 1 97 ? -7.278 2.568 16.845 1.00 97.94 97 LEU A CA 1
ATOM 750 C C . LEU A 1 97 ? -6.979 1.359 15.951 1.00 97.94 97 LEU A C 1
ATOM 752 O O . LEU A 1 97 ? -5.914 0.758 16.070 1.00 97.94 97 LEU A O 1
ATOM 756 N N . SER A 1 98 ? -7.888 1.003 15.041 1.00 97.75 98 SER A N 1
ATOM 757 C CA . SER A 1 98 ? -7.641 -0.102 14.114 1.00 97.75 98 SER A CA 1
ATOM 758 C C . SER A 1 98 ? -6.432 0.153 13.215 1.00 97.75 98 SER A C 1
ATOM 760 O O . SER A 1 98 ? -5.682 -0.792 12.974 1.00 97.75 98 SER A O 1
ATOM 762 N N . ASP A 1 99 ? -6.192 1.401 12.787 1.00 96.25 99 ASP A N 1
ATOM 763 C CA . ASP A 1 99 ? -4.994 1.723 12.015 1.00 96.25 99 ASP A CA 1
ATOM 764 C C . ASP A 1 99 ? -3.729 1.497 12.839 1.00 96.25 99 ASP A C 1
ATOM 766 O O . ASP A 1 99 ? -2.870 0.718 12.423 1.00 96.25 99 ASP A O 1
ATOM 770 N N . TYR A 1 100 ? -3.665 2.036 14.059 1.00 96.81 100 TYR A N 1
ATOM 771 C CA . TYR A 1 100 ? -2.529 1.795 14.951 1.00 96.81 100 TYR A CA 1
ATOM 772 C C . TYR A 1 100 ? -2.273 0.301 15.172 1.00 96.81 100 TYR A C 1
ATOM 774 O O . TYR A 1 100 ? -1.142 -0.161 15.025 1.00 96.81 100 TYR A O 1
ATOM 782 N N . LEU A 1 101 ? -3.321 -0.477 15.452 1.00 97.19 101 LEU A N 1
ATOM 783 C CA . LEU A 1 101 ? -3.216 -1.923 15.646 1.00 97.19 101 LEU A CA 1
ATOM 784 C C . LEU A 1 101 ? -2.663 -2.631 14.407 1.00 97.19 101 LEU A C 1
ATOM 786 O O . LEU A 1 101 ? -1.758 -3.455 14.527 1.00 97.19 101 LEU A O 1
ATOM 790 N N . ILE A 1 102 ? -3.162 -2.304 13.217 1.00 96.31 102 ILE A N 1
ATOM 791 C CA . ILE A 1 102 ? -2.710 -2.920 11.966 1.00 96.31 102 ILE A CA 1
ATOM 792 C C . ILE A 1 102 ? -1.263 -2.522 11.661 1.00 96.31 102 ILE A C 1
ATOM 794 O O . ILE A 1 102 ? -0.452 -3.386 11.329 1.00 96.31 102 ILE A O 1
ATOM 798 N N . ARG A 1 103 ? -0.885 -1.253 11.842 1.00 94.38 103 ARG A N 1
ATOM 799 C CA . ARG A 1 103 ? 0.506 -0.801 11.663 1.00 94.38 103 ARG A CA 1
ATOM 800 C C . ARG A 1 103 ? 1.465 -1.473 12.642 1.00 94.38 103 ARG A C 1
ATOM 802 O O . ARG A 1 103 ? 2.597 -1.764 12.275 1.00 94.38 103 ARG A O 1
ATOM 809 N N . LEU A 1 104 ? 1.004 -1.779 13.854 1.00 95.31 104 LEU A N 1
ATOM 810 C CA . LEU A 1 104 ? 1.750 -2.525 14.870 1.00 95.31 104 LEU A CA 1
ATOM 811 C C . LEU A 1 104 ? 1.750 -4.051 14.648 1.00 95.31 104 LEU A C 1
ATOM 813 O O . LEU A 1 104 ? 2.310 -4.765 15.476 1.00 95.31 104 LEU A O 1
ATOM 817 N N . GLY A 1 105 ? 1.122 -4.562 13.582 1.00 94.19 105 GLY A N 1
ATOM 818 C CA . GLY A 1 105 ? 1.041 -5.999 13.289 1.00 94.19 105 GLY A CA 1
ATOM 819 C C . GLY A 1 105 ? -0.031 -6.765 14.079 1.00 94.19 105 GLY A C 1
ATOM 820 O O . GLY A 1 105 ? -0.107 -7.988 13.994 1.00 94.19 105 GLY A O 1
ATOM 821 N N . ARG A 1 106 ? -0.886 -6.078 14.847 1.00 96.06 106 ARG A N 1
ATOM 822 C CA . ARG A 1 106 ? -1.934 -6.665 15.706 1.00 96.06 106 ARG A CA 1
ATOM 823 C C . ARG A 1 106 ? -3.252 -6.862 14.940 1.00 96.06 106 ARG A C 1
ATOM 825 O O . ARG A 1 106 ? -4.302 -6.359 15.346 1.00 96.06 106 ARG A O 1
ATOM 832 N N . TYR A 1 107 ? -3.204 -7.589 13.823 1.00 96.06 107 TYR A N 1
ATOM 833 C CA . TYR A 1 107 ? -4.329 -7.717 12.881 1.00 96.06 107 TYR A CA 1
ATOM 834 C C . TYR A 1 107 ? -5.582 -8.335 13.514 1.00 96.06 107 TYR A C 1
ATOM 836 O O . TYR A 1 107 ? -6.675 -7.791 13.367 1.00 96.06 107 TYR A O 1
ATOM 844 N N . ASP A 1 108 ? -5.430 -9.413 14.290 1.00 97.69 108 ASP A N 1
ATOM 845 C CA . ASP A 1 108 ? -6.559 -10.077 14.955 1.00 97.69 108 ASP A CA 1
ATOM 846 C C . ASP A 1 108 ? -7.286 -9.145 15.927 1.00 97.69 108 ASP A C 1
ATOM 848 O O . ASP A 1 108 ? -8.516 -9.160 16.013 1.00 97.69 108 ASP A O 1
ATOM 852 N N . ARG A 1 109 ? -6.544 -8.280 16.631 1.00 98.25 109 ARG A N 1
ATOM 853 C CA . ARG A 1 109 ? -7.138 -7.290 17.533 1.00 98.25 109 ARG A CA 1
ATOM 854 C C . ARG A 1 109 ? -7.931 -6.242 16.755 1.00 98.25 109 ARG A C 1
ATOM 856 O O . ARG A 1 109 ? -9.040 -5.908 17.169 1.00 98.25 109 ARG A O 1
ATOM 863 N N . ALA A 1 110 ? -7.409 -5.768 15.623 1.00 98.12 110 ALA A N 1
ATOM 864 C CA . ALA A 1 110 ? -8.125 -4.837 14.751 1.00 98.12 110 ALA A CA 1
ATOM 865 C C . ALA A 1 110 ? -9.416 -5.457 14.183 1.00 98.12 110 ALA A C 1
ATOM 867 O O . ALA A 1 110 ? -10.467 -4.813 14.189 1.00 98.12 110 ALA A O 1
ATOM 868 N N . ILE A 1 111 ? -9.370 -6.732 13.776 1.00 98.62 111 ILE A N 1
ATOM 869 C CA . ILE A 1 111 ? -10.548 -7.488 13.322 1.00 98.62 111 ILE A CA 1
ATOM 870 C C . ILE A 1 111 ? -11.588 -7.591 14.443 1.00 98.62 111 ILE A C 1
ATOM 872 O O . ILE A 1 111 ? -12.766 -7.297 14.219 1.00 98.62 111 ILE A O 1
ATOM 876 N N . GLN A 1 112 ? -11.174 -7.970 15.656 1.00 98.44 112 GLN A N 1
ATOM 877 C CA . GLN A 1 112 ? -12.064 -8.059 16.820 1.00 98.44 112 GLN A CA 1
ATOM 878 C C . GLN A 1 112 ? -12.712 -6.713 17.161 1.00 98.44 112 GLN A C 1
ATOM 880 O O . GLN A 1 112 ? -13.900 -6.676 17.480 1.00 98.44 112 GLN A O 1
ATOM 885 N N . LEU A 1 113 ? -11.946 -5.622 17.076 1.00 98.31 113 LEU A N 1
ATOM 886 C CA . LEU A 1 113 ? -12.414 -4.265 17.351 1.00 98.31 113 LEU A CA 1
ATOM 887 C C . LEU A 1 113 ? -13.485 -3.812 16.350 1.00 98.31 113 LEU A C 1
ATOM 889 O O . LEU A 1 113 ? -14.531 -3.303 16.755 1.00 98.31 113 LEU A O 1
ATOM 893 N N . LEU A 1 114 ? -13.238 -3.991 15.049 1.00 98.38 114 LEU A N 1
ATOM 894 C CA . LEU A 1 114 ? -14.089 -3.424 14.000 1.00 98.38 114 LEU A CA 1
ATOM 895 C C . LEU A 1 114 ? -15.248 -4.327 13.563 1.00 98.38 114 LEU A C 1
ATOM 897 O O . LEU A 1 114 ? -16.264 -3.816 13.097 1.00 98.38 114 LEU A O 1
ATOM 901 N N . THR A 1 115 ? -15.161 -5.649 13.737 1.00 98.38 115 THR A N 1
ATOM 902 C CA . THR A 1 115 ? -16.248 -6.576 13.361 1.00 98.38 115 THR A CA 1
ATOM 903 C C . THR A 1 115 ? -17.617 -6.195 13.953 1.00 98.38 115 THR A C 1
ATOM 905 O O . THR A 1 115 ? -18.598 -6.190 13.204 1.00 98.38 115 THR A O 1
ATOM 908 N N . PRO A 1 116 ? -17.760 -5.871 15.258 1.00 97.38 116 PRO A N 1
ATOM 909 C CA . PRO A 1 116 ? -19.046 -5.421 15.789 1.00 97.38 116 PRO A CA 1
ATOM 910 C C . PRO A 1 116 ? -19.456 -4.045 15.246 1.00 97.38 116 PRO A C 1
ATOM 912 O O . PRO A 1 116 ? -20.644 -3.828 15.017 1.00 97.38 116 PRO A O 1
ATOM 915 N N . VAL A 1 117 ? -18.495 -3.152 14.981 1.00 97.69 117 VAL A N 1
ATOM 916 C CA . VAL A 1 117 ? -18.744 -1.807 14.430 1.00 97.69 117 VAL A CA 1
ATOM 917 C C . VAL A 1 117 ? -19.335 -1.899 13.024 1.00 97.69 117 VAL A C 1
ATOM 919 O O . VAL A 1 117 ? -20.319 -1.232 12.734 1.00 97.69 117 VAL A O 1
ATOM 922 N N . ALA A 1 118 ? -18.828 -2.795 12.176 1.00 97.31 118 ALA A N 1
ATOM 923 C CA . ALA A 1 118 ? -19.344 -3.005 10.821 1.00 97.31 118 ALA A CA 1
ATOM 924 C C . ALA A 1 118 ? -20.826 -3.432 10.780 1.00 97.31 118 ALA A C 1
ATOM 926 O O . ALA A 1 118 ? -21.523 -3.193 9.795 1.00 97.31 118 ALA A O 1
ATOM 927 N N . ARG A 1 119 ? -21.341 -4.053 11.853 1.00 96.00 119 ARG A N 1
ATOM 928 C CA . ARG A 1 119 ? -22.753 -4.475 11.939 1.00 96.00 119 ARG A CA 1
ATOM 929 C C . ARG A 1 119 ? -23.700 -3.300 12.174 1.00 96.00 119 ARG A C 1
ATOM 931 O O . ARG A 1 119 ? -24.844 -3.347 11.707 1.00 96.00 119 ARG A O 1
ATOM 938 N N . THR A 1 120 ? -23.236 -2.286 12.904 1.00 96.00 120 THR A N 1
ATOM 939 C CA . THR A 1 120 ? -23.999 -1.080 13.251 1.00 96.00 120 THR A CA 1
ATOM 940 C C . THR A 1 120 ? -23.768 0.041 12.239 1.00 96.00 120 THR A C 1
ATOM 942 O O . THR A 1 120 ? -24.717 0.689 11.813 1.00 96.00 120 THR A O 1
ATOM 945 N N . GLU A 1 121 ? -22.533 0.211 11.776 1.00 95.94 121 GLU A N 1
ATOM 946 C CA . GLU A 1 121 ? -22.081 1.291 10.891 1.00 95.94 121 GLU A CA 1
ATOM 947 C C . GLU A 1 121 ? -22.060 0.845 9.425 1.00 95.94 121 GLU A C 1
ATOM 949 O O . GLU A 1 121 ? -21.040 0.884 8.739 1.00 95.94 121 GLU A O 1
ATOM 954 N N . ARG A 1 122 ? -23.217 0.402 8.920 1.00 94.94 122 ARG A N 1
ATOM 955 C CA . ARG A 1 122 ? -23.332 -0.293 7.621 1.00 94.94 122 ARG A CA 1
ATOM 956 C C . ARG A 1 122 ? -22.989 0.545 6.383 1.00 94.94 122 ARG A C 1
ATOM 958 O O . ARG A 1 122 ? -23.002 0.016 5.278 1.00 94.94 122 ARG A O 1
ATOM 965 N N . ARG A 1 123 ? -22.739 1.846 6.542 1.00 95.12 123 ARG A N 1
ATOM 966 C CA . ARG A 1 123 ? -22.364 2.773 5.458 1.00 95.12 123 ARG A CA 1
ATOM 967 C C . ARG A 1 123 ? -21.004 3.434 5.682 1.00 95.12 123 ARG A C 1
ATOM 969 O O . ARG A 1 123 ? -20.641 4.338 4.938 1.00 95.12 123 ARG A O 1
ATOM 976 N N . ASN A 1 124 ? -20.262 3.016 6.707 1.00 96.06 124 ASN A N 1
ATOM 977 C CA . ASN A 1 124 ? -18.959 3.589 7.004 1.00 96.06 124 ASN A CA 1
ATOM 978 C C . ASN A 1 124 ? -17.870 2.851 6.214 1.00 96.06 124 ASN A C 1
ATOM 980 O O . ASN A 1 124 ? -17.418 1.773 6.601 1.00 96.06 124 ASN A O 1
ATOM 984 N N . PHE A 1 125 ? -17.457 3.441 5.093 1.00 96.44 125 PHE A N 1
ATOM 985 C CA . PHE A 1 125 ? -16.460 2.844 4.204 1.00 96.44 125 PHE A CA 1
ATOM 986 C C . PHE A 1 125 ? -15.096 2.637 4.889 1.00 96.44 125 PHE A C 1
ATOM 988 O O . PHE A 1 125 ? -14.444 1.634 4.614 1.00 96.44 125 PHE A O 1
ATOM 995 N N . MET A 1 126 ? -14.695 3.507 5.829 1.00 96.88 126 MET A N 1
ATOM 996 C CA . MET A 1 126 ? -13.415 3.386 6.544 1.00 96.88 126 MET A CA 1
ATOM 997 C C . MET A 1 126 ? -13.376 2.143 7.440 1.00 96.88 126 MET A C 1
ATOM 999 O O . MET A 1 126 ? -12.361 1.452 7.502 1.00 96.88 126 MET A O 1
ATOM 1003 N N . VAL A 1 127 ? -14.499 1.812 8.094 1.00 97.75 127 VAL A N 1
ATOM 1004 C CA . VAL A 1 127 ? -14.627 0.578 8.890 1.00 97.75 127 VAL A CA 1
ATOM 1005 C C . VAL A 1 127 ? -14.418 -0.649 8.003 1.00 97.75 127 VAL A C 1
ATOM 1007 O O . VAL A 1 127 ? -13.654 -1.546 8.361 1.00 97.75 127 VAL A O 1
ATOM 1010 N N . PHE A 1 128 ? -15.067 -0.687 6.837 1.00 98.19 128 PHE A N 1
ATOM 1011 C CA . PHE A 1 128 ? -14.929 -1.805 5.905 1.00 98.19 128 PHE A CA 1
ATOM 1012 C C . PHE A 1 128 ? -13.533 -1.889 5.289 1.00 98.19 128 PHE A C 1
ATOM 1014 O O . PHE A 1 128 ? -13.000 -2.988 5.171 1.00 98.19 128 PHE A O 1
ATOM 1021 N N . ALA A 1 129 ? -12.910 -0.762 4.951 1.00 97.88 129 ALA A N 1
ATOM 1022 C CA . ALA A 1 129 ? -11.582 -0.757 4.353 1.00 97.88 129 ALA A CA 1
ATOM 1023 C C . ALA A 1 129 ? -10.492 -1.193 5.343 1.00 97.88 129 ALA A C 1
ATOM 1025 O O . ALA A 1 129 ? -9.654 -2.040 5.012 1.00 97.88 129 ALA A O 1
ATOM 1026 N N . ASN A 1 130 ? -10.544 -0.713 6.591 1.00 98.06 130 ASN A N 1
ATOM 1027 C CA . ASN A 1 130 ? -9.608 -1.153 7.627 1.00 98.06 130 ASN A CA 1
ATOM 1028 C C . ASN A 1 130 ? -9.820 -2.635 7.976 1.00 98.06 130 ASN A C 1
ATOM 1030 O O . ASN A 1 130 ? -8.840 -3.363 8.128 1.00 98.06 130 ASN A O 1
ATOM 1034 N N . LEU A 1 131 ? -11.069 -3.125 8.016 1.00 97.56 131 LEU A N 1
ATOM 1035 C CA . LEU A 1 131 ? -11.354 -4.561 8.151 1.00 97.56 131 LEU A CA 1
ATOM 1036 C C . LEU A 1 131 ? -10.806 -5.376 6.979 1.00 97.56 131 LEU A C 1
ATOM 1038 O O . LEU A 1 131 ? -10.149 -6.392 7.201 1.00 97.56 131 LEU A O 1
ATOM 1042 N N . GLY A 1 132 ? -11.059 -4.943 5.743 1.00 97.38 132 GLY A N 1
ATOM 1043 C CA . GLY A 1 132 ? -10.572 -5.607 4.536 1.00 97.38 132 GLY A CA 1
ATOM 1044 C C . GLY A 1 132 ? -9.051 -5.731 4.539 1.00 97.38 132 GLY A C 1
ATOM 1045 O O . GLY A 1 132 ? -8.510 -6.813 4.308 1.00 97.38 132 GLY A O 1
ATOM 1046 N N . THR A 1 133 ? -8.367 -4.653 4.917 1.00 97.06 133 THR A N 1
ATOM 1047 C CA . THR A 1 133 ? -6.908 -4.632 5.041 1.00 97.06 133 THR A CA 1
ATOM 1048 C C . THR A 1 133 ? -6.405 -5.522 6.177 1.00 97.06 133 THR A C 1
ATOM 1050 O O . THR A 1 133 ? -5.470 -6.295 5.974 1.00 97.06 133 THR A O 1
ATOM 1053 N N . ALA A 1 134 ? -7.035 -5.481 7.357 1.00 96.81 134 ALA A N 1
ATOM 1054 C CA . ALA A 1 134 ? -6.669 -6.351 8.476 1.00 96.81 134 ALA A CA 1
ATOM 1055 C C . ALA A 1 134 ? -6.799 -7.833 8.103 1.00 96.81 134 ALA A C 1
ATOM 1057 O O . ALA A 1 134 ? -5.894 -8.621 8.367 1.00 96.81 134 ALA A O 1
ATOM 1058 N N . HIS A 1 135 ? -7.894 -8.205 7.433 1.00 97.56 135 HIS A N 1
ATOM 1059 C CA . HIS A 1 135 ? -8.104 -9.560 6.936 1.00 97.56 135 HIS A CA 1
ATOM 1060 C C . HIS A 1 135 ? -7.067 -9.954 5.881 1.00 97.56 135 HIS A C 1
ATOM 1062 O O . HIS A 1 135 ? -6.552 -11.068 5.941 1.00 97.56 135 HIS A O 1
ATOM 1068 N N . GLN A 1 136 ? -6.704 -9.055 4.958 1.00 95.88 136 GLN A N 1
ATOM 1069 C CA . GLN A 1 136 ? -5.645 -9.330 3.985 1.00 95.88 136 GLN A CA 1
ATOM 1070 C C . GLN A 1 136 ? -4.320 -9.634 4.686 1.00 95.88 136 GLN A C 1
ATOM 1072 O O . GLN A 1 136 ? -3.662 -10.616 4.348 1.00 95.88 136 GLN A O 1
ATOM 1077 N N . LEU A 1 137 ? -3.928 -8.795 5.646 1.00 93.88 137 LEU A N 1
ATOM 1078 C CA . LEU A 1 137 ? -2.662 -8.931 6.366 1.00 93.88 137 LEU A CA 1
ATOM 1079 C C . LEU A 1 137 ? -2.654 -10.142 7.310 1.00 93.88 137 LEU A C 1
ATOM 1081 O O . LEU A 1 137 ? -1.609 -10.746 7.521 1.00 93.88 137 LEU A O 1
ATOM 1085 N N . ALA A 1 138 ? -3.824 -10.571 7.788 1.00 94.00 138 ALA A N 1
ATOM 1086 C CA . ALA A 1 138 ? -4.012 -11.844 8.484 1.00 94.00 138 ALA A CA 1
ATOM 1087 C C . ALA A 1 138 ? -4.052 -13.072 7.542 1.00 94.00 138 ALA A C 1
ATOM 1089 O O . ALA A 1 138 ? -4.279 -14.192 8.000 1.00 94.00 138 ALA A O 1
ATOM 1090 N N . GLY A 1 139 ? -3.879 -12.891 6.225 1.00 92.12 139 GLY A N 1
ATOM 1091 C CA . GLY A 1 139 ? -3.914 -13.965 5.223 1.00 92.12 139 GLY A CA 1
ATOM 1092 C C . GLY A 1 139 ? -5.319 -14.459 4.847 1.00 92.12 139 GLY A C 1
ATOM 1093 O O . GLY A 1 139 ? -5.459 -15.422 4.094 1.00 92.12 139 GLY A O 1
ATOM 1094 N N . GLN A 1 140 ? -6.370 -13.799 5.331 1.00 95.75 140 GLN A N 1
ATOM 1095 C CA . GLN A 1 140 ? -7.777 -14.157 5.132 1.00 95.75 140 GLN A CA 1
ATOM 1096 C C . GLN A 1 140 ? -8.336 -13.445 3.890 1.00 95.75 140 GLN A C 1
ATOM 1098 O O . GLN A 1 140 ? -9.164 -12.535 3.978 1.00 95.75 140 GLN A O 1
ATOM 1103 N N . LEU A 1 141 ? -7.824 -13.822 2.713 1.00 95.56 141 LEU A N 1
ATOM 1104 C CA . LEU A 1 141 ? -8.096 -13.121 1.450 1.00 95.56 141 LEU A CA 1
ATOM 1105 C C . LEU A 1 141 ? -9.572 -13.162 1.016 1.00 95.56 141 LEU A C 1
ATOM 1107 O O . LEU A 1 141 ? -10.042 -12.225 0.376 1.00 95.56 141 LEU A O 1
ATOM 1111 N N . ASP A 1 142 ? -10.312 -14.209 1.376 1.00 97.50 142 ASP A N 1
ATOM 1112 C CA . ASP A 1 142 ? -11.753 -14.332 1.132 1.00 97.50 142 ASP A CA 1
ATOM 1113 C C . ASP A 1 142 ? -12.551 -13.268 1.907 1.00 97.50 142 ASP A C 1
ATOM 1115 O O . ASP A 1 142 ? -13.407 -12.576 1.350 1.00 97.50 142 ASP A O 1
ATOM 1119 N N . ARG A 1 143 ? -12.223 -13.083 3.192 1.00 98.19 143 ARG A N 1
ATOM 1120 C CA . ARG A 1 143 ? -12.838 -12.070 4.058 1.00 98.19 143 ARG A CA 1
ATOM 1121 C C . ARG A 1 143 ? -12.416 -10.669 3.638 1.00 98.19 143 ARG A C 1
ATOM 1123 O O . ARG A 1 143 ? -13.262 -9.780 3.583 1.00 98.19 143 ARG A O 1
ATOM 1130 N N . ALA A 1 144 ? -11.142 -10.492 3.287 1.00 98.00 144 ALA A N 1
ATOM 1131 C CA . ALA A 1 144 ? -10.624 -9.238 2.752 1.00 98.00 144 ALA A CA 1
ATOM 1132 C C . ALA A 1 144 ? -11.409 -8.802 1.508 1.00 98.00 144 ALA A C 1
ATOM 1134 O O . ALA A 1 144 ? -11.890 -7.672 1.448 1.00 98.00 144 ALA A O 1
ATOM 1135 N N . LEU A 1 145 ? -11.613 -9.725 0.561 1.00 97.75 145 LEU A N 1
ATOM 1136 C CA . LEU A 1 145 ? -12.379 -9.475 -0.657 1.00 97.75 145 LEU A CA 1
ATOM 1137 C C . LEU A 1 145 ? -13.812 -9.028 -0.338 1.00 97.75 145 LEU A C 1
ATOM 1139 O O . LEU A 1 145 ? -14.263 -8.012 -0.859 1.00 97.75 145 LEU A O 1
ATOM 1143 N N . SER A 1 146 ? -14.498 -9.736 0.563 1.00 97.88 146 SER A N 1
ATOM 1144 C CA . SER A 1 146 ? -15.877 -9.413 0.950 1.00 97.88 146 SER A CA 1
ATOM 1145 C C . SER A 1 146 ? -16.023 -8.017 1.571 1.00 97.88 146 SER A C 1
ATOM 1147 O O . SER A 1 146 ? -17.019 -7.333 1.326 1.00 97.88 146 SER A O 1
ATOM 1149 N N . TYR A 1 147 ? -15.056 -7.568 2.373 1.00 98.19 147 TYR A N 1
ATOM 1150 C CA . TYR A 1 147 ? -15.102 -6.228 2.961 1.00 98.19 147 TYR A CA 1
ATOM 1151 C C . TYR A 1 147 ? -14.710 -5.129 1.971 1.00 98.19 147 TYR A C 1
ATOM 1153 O O . TYR A 1 147 ? -15.383 -4.103 1.924 1.00 98.19 147 TYR A O 1
ATOM 1161 N N . LEU A 1 148 ? -13.700 -5.346 1.126 1.00 97.81 148 LEU A N 1
ATOM 1162 C CA . LEU A 1 148 ? -13.318 -4.375 0.093 1.00 97.81 148 LEU A CA 1
ATOM 1163 C C . LEU A 1 148 ? -14.408 -4.203 -0.983 1.00 97.81 148 LEU A C 1
ATOM 1165 O O . LEU A 1 148 ? -14.571 -3.120 -1.540 1.00 97.81 148 LEU A O 1
ATOM 1169 N N . GLU A 1 149 ? -15.214 -5.234 -1.252 1.00 98.25 149 GLU A N 1
ATOM 1170 C CA . GLU A 1 149 ? -16.406 -5.095 -2.100 1.00 98.25 149 GLU A CA 1
ATOM 1171 C C . GLU A 1 149 ? -17.458 -4.178 -1.463 1.00 98.25 149 GLU A C 1
ATOM 1173 O O . GLU A 1 149 ? -18.024 -3.336 -2.157 1.00 98.25 149 GLU A O 1
ATOM 1178 N N . GLN A 1 150 ? -17.644 -4.246 -0.141 1.00 97.94 150 GLN A N 1
ATOM 1179 C CA . GLN A 1 150 ? -18.528 -3.318 0.570 1.00 97.94 150 GLN A CA 1
ATOM 1180 C C . GLN A 1 150 ? -18.015 -1.875 0.506 1.00 97.94 150 GLN A C 1
ATOM 1182 O O . GLN A 1 150 ? -18.825 -0.973 0.317 1.00 97.94 150 GLN A O 1
ATOM 1187 N N . VAL A 1 151 ? -16.696 -1.640 0.587 1.00 97.69 151 VAL A N 1
ATOM 1188 C CA . VAL A 1 151 ? -16.099 -0.295 0.423 1.00 97.69 151 VAL A CA 1
ATOM 1189 C C . VAL A 1 151 ? -16.523 0.336 -0.903 1.00 97.69 151 VAL A C 1
ATOM 1191 O O . VAL A 1 151 ? -16.982 1.477 -0.923 1.00 97.69 151 VAL A O 1
ATOM 1194 N N . ARG A 1 152 ? -16.427 -0.419 -2.005 1.00 96.44 152 ARG A N 1
ATOM 1195 C CA . ARG A 1 152 ? -16.865 0.032 -3.336 1.00 96.44 152 ARG A CA 1
ATOM 1196 C C . ARG A 1 152 ? -18.347 0.415 -3.349 1.00 96.44 152 ARG A C 1
ATOM 1198 O O . ARG A 1 152 ? -18.705 1.402 -3.993 1.00 96.44 152 ARG A O 1
ATOM 1205 N N . ASP A 1 153 ? -19.182 -0.367 -2.673 1.00 96.62 153 ASP A N 1
ATOM 1206 C CA . ASP A 1 153 ? -20.639 -0.240 -2.722 1.00 96.62 153 ASP A CA 1
ATOM 1207 C C . ASP A 1 153 ? -21.166 0.890 -1.815 1.00 96.62 153 ASP A C 1
ATOM 1209 O O . ASP A 1 153 ? -22.185 1.506 -2.127 1.00 96.62 153 ASP A O 1
ATOM 1213 N N . VAL A 1 154 ? -20.465 1.204 -0.717 1.00 97.00 154 VAL A N 1
ATOM 1214 C CA . VAL A 1 154 ? -20.865 2.253 0.244 1.00 97.00 154 VAL A CA 1
ATOM 1215 C C . VAL A 1 154 ? -20.051 3.544 0.134 1.00 97.00 154 VAL A C 1
ATOM 1217 O O . VAL A 1 154 ? -20.221 4.436 0.967 1.00 97.00 154 VAL A O 1
ATOM 1220 N N . TRP A 1 155 ? -19.180 3.660 -0.874 1.00 97.38 155 TRP A N 1
ATOM 1221 C CA . TRP A 1 155 ? -18.297 4.814 -1.039 1.00 97.38 155 TRP A CA 1
ATOM 1222 C C . TRP A 1 155 ? -19.075 6.143 -1.067 1.00 97.38 155 TRP A C 1
ATOM 1224 O O . TRP A 1 155 ? -20.010 6.286 -1.864 1.00 97.38 155 TRP A O 1
ATOM 1234 N N . PRO A 1 156 ? -18.705 7.136 -0.242 1.00 95.81 156 PRO A N 1
ATOM 1235 C CA . PRO A 1 156 ? -19.454 8.379 -0.147 1.00 95.81 156 PRO A CA 1
ATOM 1236 C C . PRO A 1 156 ? -19.096 9.376 -1.261 1.00 95.81 156 PRO A C 1
ATOM 1238 O O . PRO A 1 156 ? -17.983 9.389 -1.785 1.00 95.81 156 PRO A O 1
ATOM 1241 N N . SER A 1 157 ? -20.032 10.271 -1.590 1.00 93.25 157 SER A N 1
ATOM 1242 C CA . SER A 1 157 ? -19.755 11.449 -2.429 1.00 93.25 157 SER A CA 1
ATOM 1243 C C . SER A 1 157 ? -19.055 12.574 -1.659 1.00 93.25 157 SER A C 1
ATOM 1245 O O . SER A 1 157 ? -18.361 13.391 -2.258 1.00 93.25 157 SER A O 1
ATOM 1247 N N . GLU A 1 158 ? -19.253 12.622 -0.342 1.00 94.00 158 GLU A N 1
ATOM 1248 C CA . GLU A 1 158 ? -18.664 13.589 0.580 1.00 94.00 158 GLU A CA 1
ATOM 1249 C C . GLU A 1 158 ? -18.450 12.944 1.953 1.00 94.00 158 GLU A C 1
ATOM 1251 O O . GLU A 1 158 ? -19.238 12.099 2.380 1.00 94.00 158 GLU A O 1
ATOM 1256 N N . TRP A 1 159 ? -17.384 13.332 2.647 1.00 92.44 159 TRP A N 1
ATOM 1257 C CA . TRP A 1 159 ? -17.078 12.841 3.986 1.00 92.44 159 TRP A CA 1
ATOM 1258 C C . TRP A 1 159 ? -16.365 13.938 4.781 1.00 92.44 159 TRP A C 1
ATOM 1260 O O . TRP 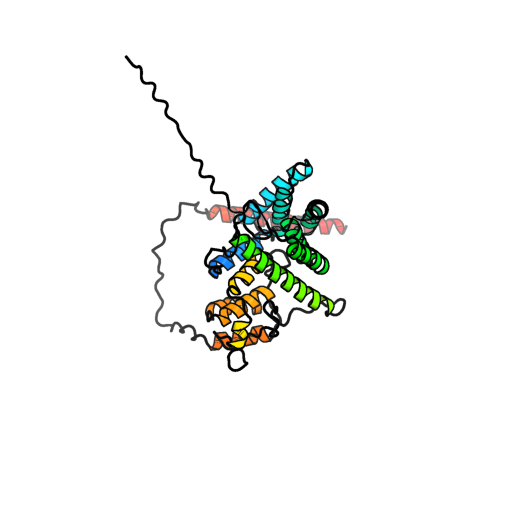A 1 159 ? -15.447 14.561 4.236 1.00 92.44 159 TRP A O 1
ATOM 1270 N N . PRO A 1 160 ? -16.749 14.198 6.045 1.00 89.94 160 PRO A N 1
ATOM 1271 C CA . PRO A 1 160 ? -16.089 15.207 6.866 1.00 89.94 160 PRO A CA 1
ATOM 1272 C C . PRO A 1 160 ? -14.571 14.999 6.934 1.00 89.94 160 PRO A C 1
ATOM 1274 O O . PRO A 1 160 ? -14.098 13.892 7.167 1.00 89.94 160 PRO A O 1
ATOM 1277 N N . GLY A 1 161 ? -13.804 16.068 6.722 1.00 86.56 161 GLY A N 1
ATOM 1278 C CA . GLY A 1 161 ? -12.339 16.025 6.768 1.00 86.56 161 GLY A CA 1
ATOM 1279 C C . GLY A 1 161 ? -11.645 15.625 5.461 1.00 86.56 161 GLY A C 1
ATOM 1280 O O . GLY A 1 161 ? -10.425 15.753 5.393 1.00 86.56 161 GLY A O 1
ATOM 1281 N N . PHE A 1 162 ? -12.384 15.226 4.418 1.00 89.56 162 PHE A N 1
ATOM 1282 C CA . PHE A 1 162 ? -11.821 14.945 3.093 1.00 89.56 162 PHE A CA 1
ATOM 1283 C C . PHE A 1 162 ? -12.327 15.923 2.032 1.00 89.56 162 PHE A C 1
ATOM 1285 O O . PHE A 1 162 ? -13.510 16.265 1.983 1.00 89.56 162 PHE A O 1
ATOM 1292 N N . THR A 1 163 ? -11.438 16.331 1.127 1.00 91.62 163 THR A N 1
ATOM 1293 C CA . THR A 1 163 ? -11.839 17.019 -0.107 1.00 91.62 163 THR A CA 1
ATOM 1294 C C . THR A 1 163 ? -12.414 16.028 -1.124 1.00 91.62 163 THR A C 1
ATOM 1296 O O . THR A 1 163 ? -12.235 14.810 -1.016 1.00 91.62 163 THR A O 1
ATOM 1299 N N . ARG A 1 164 ? -13.093 16.539 -2.160 1.00 92.75 164 ARG A N 1
ATOM 1300 C CA . ARG A 1 164 ? -13.615 15.696 -3.251 1.00 92.75 164 ARG A CA 1
ATOM 1301 C C . ARG A 1 164 ? -12.490 15.005 -4.018 1.00 92.75 164 ARG A C 1
ATOM 1303 O O . ARG A 1 164 ? -12.640 13.854 -4.415 1.00 92.75 164 ARG A O 1
ATOM 1310 N N . GLU A 1 165 ? -11.360 15.680 -4.190 1.00 92.44 165 GLU A N 1
ATOM 1311 C CA . GLU A 1 165 ? -10.165 15.165 -4.860 1.00 92.44 165 GLU A CA 1
ATOM 1312 C C . GLU A 1 165 ? -9.552 14.023 -4.046 1.00 92.44 165 GLU A C 1
ATOM 1314 O O . GLU A 1 165 ? -9.197 12.993 -4.615 1.00 92.44 165 GLU A O 1
ATOM 1319 N N . GLN A 1 166 ? -9.501 14.165 -2.714 1.00 92.25 166 GLN A N 1
ATOM 1320 C CA . GLN A 1 166 ? -9.078 13.092 -1.814 1.00 92.25 166 GLN A CA 1
ATOM 1321 C C . GLN A 1 166 ? -9.997 11.876 -1.903 1.00 92.25 166 GLN A C 1
ATOM 1323 O O . GLN A 1 166 ? -9.516 10.770 -2.134 1.00 92.25 166 GLN A O 1
ATOM 1328 N N . LEU A 1 167 ? -11.315 12.067 -1.794 1.00 93.31 167 LEU A N 1
ATOM 1329 C CA . LEU A 1 167 ? -12.265 10.958 -1.917 1.00 93.31 167 LEU A CA 1
ATOM 1330 C C . LEU A 1 167 ? -12.199 10.291 -3.291 1.00 93.31 167 LEU A C 1
ATOM 1332 O O . LEU A 1 167 ? -12.266 9.071 -3.376 1.00 93.31 167 LEU A O 1
ATOM 1336 N N . SER A 1 168 ? -12.043 11.061 -4.366 1.00 94.31 168 SER A N 1
ATOM 1337 C CA . SER A 1 168 ? -11.890 10.515 -5.716 1.00 94.31 168 SER A CA 1
ATOM 1338 C C . SER A 1 168 ? -10.624 9.662 -5.837 1.00 94.31 168 SER A C 1
ATOM 1340 O O . SER A 1 168 ? -10.683 8.520 -6.294 1.00 94.31 168 SER A O 1
ATOM 1342 N N . TRP A 1 169 ? -9.488 10.180 -5.360 1.00 94.94 169 TRP A N 1
ATOM 1343 C CA . TRP A 1 169 ? -8.212 9.468 -5.384 1.00 94.94 169 TRP A CA 1
ATOM 1344 C C . TRP A 1 169 ? -8.241 8.186 -4.553 1.00 94.94 169 TRP A C 1
ATOM 1346 O O . TRP A 1 169 ? -7.854 7.125 -5.042 1.00 94.94 169 TRP A O 1
ATOM 1356 N N . TYR A 1 170 ? -8.742 8.256 -3.319 1.00 94.44 170 TYR A N 1
ATOM 1357 C CA . TYR A 1 170 ? -8.802 7.090 -2.442 1.00 94.44 170 TYR A CA 1
ATOM 1358 C C . TYR A 1 170 ? -9.786 6.045 -2.956 1.00 94.44 170 TYR A C 1
ATOM 1360 O O . TYR A 1 170 ? -9.479 4.860 -2.889 1.00 94.44 170 TYR A O 1
ATOM 1368 N N . ARG A 1 171 ? -10.887 6.450 -3.599 1.00 95.88 171 ARG A N 1
ATOM 1369 C CA . ARG A 1 171 ? -11.778 5.508 -4.285 1.00 95.88 171 ARG A CA 1
ATOM 1370 C C . ARG A 1 171 ? -11.054 4.730 -5.378 1.00 95.88 171 ARG A C 1
ATOM 1372 O O . ARG A 1 171 ? -11.269 3.528 -5.530 1.00 95.88 171 ARG A O 1
ATOM 1379 N N . GLU A 1 172 ? -10.223 5.416 -6.160 1.00 96.19 172 GLU A N 1
ATOM 1380 C CA . GLU A 1 172 ? -9.460 4.772 -7.226 1.00 96.19 172 GLU A CA 1
ATOM 1381 C C . GLU A 1 172 ? -8.385 3.845 -6.641 1.00 96.19 172 GLU A C 1
ATOM 1383 O O . GLU A 1 172 ? -8.260 2.704 -7.086 1.00 96.19 172 GLU A O 1
ATOM 1388 N N . ALA A 1 173 ? -7.675 4.265 -5.589 1.00 96.38 173 ALA A N 1
ATOM 1389 C CA . ALA A 1 173 ? -6.727 3.407 -4.877 1.00 96.38 173 ALA A CA 1
ATOM 1390 C C . ALA A 1 173 ? -7.403 2.144 -4.303 1.00 96.38 173 ALA A C 1
ATOM 1392 O O . ALA A 1 173 ? -6.900 1.041 -4.511 1.00 96.38 173 ALA A O 1
ATOM 1393 N N . GLU A 1 174 ? -8.581 2.268 -3.688 1.00 97.12 174 GLU A N 1
ATOM 1394 C CA . GLU A 1 174 ? -9.386 1.148 -3.168 1.00 97.12 174 GLU A CA 1
ATOM 1395 C C . GLU A 1 174 ? -9.842 0.181 -4.258 1.00 97.12 174 GLU A C 1
ATOM 1397 O O . GLU A 1 174 ? -9.830 -1.037 -4.084 1.00 97.12 174 GLU A O 1
ATOM 1402 N N . LYS A 1 175 ? -10.198 0.697 -5.437 1.00 97.56 175 LYS A N 1
ATOM 1403 C CA . LYS A 1 175 ? -10.515 -0.143 -6.597 1.00 97.56 175 LYS A CA 1
ATOM 1404 C C . LYS A 1 175 ? -9.318 -1.010 -6.998 1.00 97.56 175 LYS A C 1
ATOM 1406 O O . LYS A 1 175 ? -9.501 -2.197 -7.290 1.00 97.56 175 LYS A O 1
ATOM 1411 N N . TYR A 1 176 ? -8.105 -0.455 -7.005 1.00 97.81 176 TYR A N 1
ATOM 1412 C CA . TYR A 1 176 ? -6.894 -1.233 -7.283 1.00 97.81 176 TYR A CA 1
ATOM 1413 C C . TYR A 1 176 ? -6.503 -2.145 -6.120 1.00 97.81 176 TYR A C 1
ATOM 1415 O O . TYR A 1 176 ? -6.056 -3.263 -6.364 1.00 97.81 176 TYR A O 1
ATOM 1423 N N . HIS A 1 177 ? -6.752 -1.745 -4.875 1.00 97.75 177 HIS A N 1
ATOM 1424 C CA . HIS A 1 177 ? -6.566 -2.602 -3.707 1.00 97.75 177 HIS A CA 1
ATOM 1425 C C . HIS A 1 177 ? -7.476 -3.836 -3.762 1.00 97.75 177 HIS A C 1
ATOM 1427 O O . HIS A 1 177 ? -7.001 -4.970 -3.666 1.00 97.75 177 HIS A O 1
ATOM 1433 N N . LEU A 1 178 ? -8.764 -3.643 -4.055 1.00 98.06 178 LEU A N 1
ATOM 1434 C CA . LEU A 1 178 ? -9.719 -4.722 -4.300 1.00 98.06 178 LEU A CA 1
ATOM 1435 C C . LEU A 1 178 ? -9.253 -5.636 -5.442 1.00 98.06 178 LEU A C 1
ATOM 1437 O O . LEU A 1 178 ? -9.331 -6.864 -5.338 1.00 98.06 178 LEU A O 1
ATOM 1441 N N . LYS A 1 179 ? -8.750 -5.059 -6.541 1.00 98.00 179 LYS A N 1
ATOM 1442 C CA . LYS A 1 179 ? -8.215 -5.838 -7.664 1.00 98.00 179 LYS A CA 1
ATOM 1443 C C . LYS A 1 179 ? -6.990 -6.662 -7.252 1.00 98.00 179 LYS A C 1
ATOM 1445 O O . LYS A 1 179 ? -6.933 -7.840 -7.604 1.00 98.00 179 LYS A O 1
ATOM 1450 N N . LEU A 1 180 ? -6.065 -6.088 -6.484 1.00 97.38 180 LEU A N 1
ATOM 1451 C CA . LEU A 1 180 ? -4.885 -6.772 -5.952 1.00 97.38 180 LEU A CA 1
ATOM 1452 C C . LEU A 1 180 ? -5.280 -7.988 -5.104 1.00 97.38 180 LEU A C 1
ATOM 1454 O O . LEU A 1 180 ? -4.820 -9.102 -5.360 1.00 97.38 180 LEU A O 1
ATOM 1458 N N . VAL A 1 181 ? -6.190 -7.802 -4.143 1.00 97.00 181 VAL A N 1
ATOM 1459 C CA . VAL A 1 181 ? -6.689 -8.896 -3.292 1.00 97.00 181 VAL A CA 1
ATOM 1460 C C . VAL A 1 181 ? -7.372 -9.971 -4.132 1.00 97.00 181 VAL A C 1
ATOM 1462 O O . VAL A 1 181 ? -7.124 -11.160 -3.936 1.00 97.00 181 VAL A O 1
ATOM 1465 N N . ARG A 1 182 ? -8.173 -9.580 -5.129 1.00 97.88 182 ARG A N 1
ATOM 1466 C CA . ARG A 1 182 ? -8.844 -10.522 -6.034 1.00 97.88 182 ARG A CA 1
ATOM 1467 C C . ARG A 1 182 ? -7.861 -11.342 -6.874 1.00 97.88 182 ARG A C 1
ATOM 1469 O O . ARG A 1 182 ? -8.100 -12.534 -7.067 1.00 97.88 182 ARG A O 1
ATOM 1476 N N . LEU A 1 183 ? -6.783 -10.736 -7.381 1.00 96.31 183 LEU A N 1
ATOM 1477 C CA . LEU A 1 183 ? -5.731 -11.445 -8.122 1.00 96.31 183 LEU A CA 1
ATOM 1478 C C . LEU A 1 183 ? -5.095 -12.528 -7.248 1.00 96.31 183 LEU A C 1
ATOM 1480 O O . LEU A 1 183 ? -5.053 -13.696 -7.636 1.00 96.31 183 LEU A O 1
ATOM 1484 N N . ARG A 1 184 ? -4.694 -12.153 -6.033 1.00 94.56 184 ARG A N 1
ATOM 1485 C CA . ARG A 1 184 ? -4.008 -13.043 -5.089 1.00 94.56 184 ARG A CA 1
ATOM 1486 C C . ARG A 1 184 ? -4.920 -14.128 -4.525 1.00 94.56 184 ARG A C 1
ATOM 1488 O O . ARG A 1 184 ? -4.488 -15.263 -4.364 1.00 94.56 184 ARG A O 1
ATOM 1495 N N . TYR A 1 185 ? -6.198 -13.824 -4.300 1.00 95.31 185 TYR A N 1
ATOM 1496 C CA . TYR A 1 185 ? -7.193 -14.828 -3.921 1.00 95.31 185 TYR A CA 1
ATOM 1497 C C . TYR A 1 185 ? -7.404 -15.864 -5.035 1.00 95.31 185 TYR A C 1
ATOM 1499 O O . TYR A 1 185 ? -7.399 -17.064 -4.790 1.00 95.31 185 TYR A O 1
ATOM 1507 N N . ARG A 1 186 ? -7.533 -15.430 -6.295 1.00 94.81 186 ARG A N 1
ATOM 1508 C CA . ARG A 1 186 ? -7.654 -16.365 -7.429 1.00 94.81 186 ARG A CA 1
ATOM 1509 C C . ARG A 1 186 ? -6.410 -17.226 -7.604 1.00 94.81 186 ARG A C 1
ATOM 1511 O O . ARG A 1 186 ? -6.528 -18.391 -7.972 1.00 94.81 186 ARG A O 1
ATOM 1518 N N . GLU A 1 187 ? -5.235 -16.650 -7.379 1.00 92.62 187 GLU A N 1
ATOM 1519 C CA . GLU A 1 187 ? -3.978 -17.389 -7.379 1.00 92.62 187 GLU A CA 1
ATOM 1520 C C . GLU A 1 187 ? -3.964 -18.439 -6.265 1.00 92.62 187 GLU A C 1
ATOM 1522 O O . GLU A 1 187 ? -3.685 -19.600 -6.556 1.00 92.62 187 GLU A O 1
ATOM 1527 N N . SER A 1 188 ? -4.352 -18.087 -5.032 1.00 91.25 188 SER A N 1
ATOM 1528 C CA . SER A 1 188 ? -4.364 -19.027 -3.903 1.00 91.25 188 SER A CA 1
ATOM 1529 C C . SER A 1 188 ? -5.309 -20.213 -4.122 1.00 91.25 188 SER A C 1
ATOM 1531 O O . SER A 1 188 ? -4.944 -21.341 -3.800 1.00 91.25 188 SER A O 1
ATOM 1533 N N . LEU A 1 189 ? -6.464 -20.002 -4.765 1.00 92.19 189 LEU A N 1
ATOM 1534 C CA . LEU A 1 189 ? -7.392 -21.080 -5.142 1.00 92.19 189 LEU A CA 1
ATOM 1535 C C . LEU A 1 189 ? -6.805 -22.078 -6.153 1.00 92.19 189 LEU A C 1
ATOM 1537 O O . LEU A 1 189 ? -7.278 -23.209 -6.248 1.00 92.19 189 LEU A O 1
ATOM 1541 N N . ARG A 1 190 ? -5.803 -21.666 -6.935 1.00 90.69 190 ARG A N 1
ATOM 1542 C CA . ARG A 1 190 ? -5.126 -22.519 -7.928 1.00 90.69 190 ARG A CA 1
ATOM 1543 C C . ARG A 1 190 ? -3.907 -23.232 -7.352 1.00 90.69 190 ARG A C 1
ATOM 1545 O O . ARG A 1 190 ? -3.328 -24.081 -8.032 1.00 90.69 190 ARG A O 1
ATOM 1552 N N . GLN A 1 191 ? -3.478 -22.875 -6.143 1.00 87.38 191 GLN A N 1
ATOM 1553 C CA . GLN A 1 191 ? -2.311 -23.488 -5.528 1.00 87.38 191 GLN A CA 1
ATOM 1554 C C . GLN A 1 191 ? -2.652 -24.899 -5.022 1.00 87.38 191 GLN A C 1
ATOM 1556 O O . GLN A 1 191 ? -3.731 -25.118 -4.469 1.00 87.38 191 GLN A O 1
ATOM 1561 N N . PRO A 1 192 ? -1.743 -25.877 -5.184 1.00 82.31 192 PRO A N 1
ATOM 1562 C CA . PRO A 1 192 ? -1.937 -27.208 -4.627 1.00 82.31 192 PRO A CA 1
ATOM 1563 C C . PRO A 1 192 ? -2.088 -27.160 -3.102 1.00 82.31 192 PRO A C 1
ATOM 1565 O O . PRO A 1 192 ? -1.341 -26.456 -2.416 1.00 82.31 192 PRO A O 1
ATOM 1568 N N . ALA A 1 193 ? -3.006 -27.965 -2.562 1.00 78.12 193 ALA A N 1
ATOM 1569 C CA . ALA A 1 193 ? -3.202 -28.077 -1.120 1.00 78.12 193 ALA A CA 1
ATOM 1570 C C . ALA A 1 193 ? -1.875 -28.400 -0.403 1.00 78.12 193 ALA A C 1
ATOM 1572 O O . ALA A 1 193 ? -1.149 -29.320 -0.785 1.00 78.12 193 ALA A O 1
ATOM 1573 N N . GLY A 1 194 ? -1.544 -27.616 0.627 1.00 73.31 194 GLY A N 1
ATOM 1574 C CA . GLY A 1 194 ? -0.347 -27.810 1.450 1.00 73.31 194 GLY A CA 1
ATOM 1575 C C . GLY A 1 194 ? 0.985 -27.385 0.815 1.00 73.31 194 GLY A C 1
ATOM 1576 O O . GLY A 1 194 ? 2.027 -27.591 1.434 1.00 73.31 194 GLY A O 1
ATOM 1577 N N . ARG A 1 195 ? 0.994 -26.789 -0.389 1.00 73.81 195 ARG A N 1
ATOM 1578 C CA . ARG A 1 195 ? 2.207 -26.230 -1.014 1.00 73.81 195 ARG A CA 1
ATOM 1579 C C . ARG A 1 195 ? 1.922 -24.886 -1.675 1.00 73.81 195 ARG A C 1
ATOM 1581 O O . ARG A 1 195 ? 1.553 -24.831 -2.848 1.00 73.81 195 ARG A O 1
ATOM 1588 N N . SER A 1 196 ? 2.166 -23.805 -0.935 1.00 79.31 196 SER A N 1
ATOM 1589 C CA . SER A 1 196 ? 2.157 -22.471 -1.527 1.00 79.31 196 SER A CA 1
ATOM 1590 C C . SER A 1 196 ? 3.388 -22.289 -2.407 1.00 79.31 196 SER A C 1
ATOM 1592 O O . SER A 1 196 ? 4.514 -22.531 -1.966 1.00 79.31 196 SER A O 1
ATOM 1594 N N . ARG A 1 197 ? 3.172 -21.923 -3.673 1.00 84.12 197 ARG A N 1
ATOM 1595 C CA . ARG A 1 197 ? 4.263 -21.579 -4.585 1.00 84.12 197 ARG A CA 1
ATOM 1596 C C . ARG A 1 197 ? 4.525 -20.079 -4.490 1.00 84.12 197 ARG A C 1
ATOM 1598 O O . ARG A 1 197 ? 3.559 -19.315 -4.437 1.00 84.12 197 ARG A O 1
ATOM 1605 N N . PRO A 1 198 ? 5.796 -19.656 -4.470 1.00 84.00 198 PRO A N 1
ATOM 1606 C CA . PRO A 1 198 ? 6.119 -18.241 -4.544 1.00 84.00 198 PRO A CA 1
ATOM 1607 C C . PRO A 1 198 ? 5.632 -17.660 -5.882 1.00 84.00 198 PRO A C 1
ATOM 1609 O O . PRO A 1 198 ? 5.547 -18.395 -6.869 1.00 84.00 198 PRO A O 1
ATOM 1612 N N . PRO A 1 199 ? 5.317 -16.357 -5.937 1.00 85.06 199 PRO A N 1
ATOM 1613 C CA . PRO A 1 199 ? 4.924 -15.718 -7.183 1.00 85.06 199 PRO A CA 1
ATOM 1614 C C . PRO A 1 199 ? 6.097 -15.699 -8.172 1.00 85.06 199 PRO A C 1
ATOM 1616 O O . PRO A 1 199 ? 7.221 -15.341 -7.817 1.00 85.06 199 PRO A O 1
ATOM 1619 N N . GLU A 1 200 ? 5.817 -16.066 -9.421 1.00 88.56 200 GLU A N 1
ATOM 1620 C CA . GLU A 1 200 ? 6.809 -16.123 -10.510 1.00 88.56 200 GLU A CA 1
ATOM 1621 C C . GLU A 1 200 ? 6.660 -14.969 -11.515 1.00 88.56 200 GLU A C 1
ATOM 1623 O O . GLU A 1 200 ? 7.556 -14.734 -12.320 1.00 88.56 200 GLU A O 1
ATOM 1628 N N . SER A 1 201 ? 5.554 -14.223 -11.442 1.00 92.12 201 SER A N 1
ATOM 1629 C CA . SER A 1 201 ? 5.227 -13.088 -12.313 1.00 92.12 201 SER A CA 1
ATOM 1630 C C . SER A 1 201 ? 4.814 -11.870 -11.489 1.00 92.12 201 SER A C 1
ATOM 1632 O O . SER A 1 201 ? 4.436 -11.998 -10.325 1.00 92.12 201 SER A O 1
ATOM 1634 N N . VAL A 1 202 ? 4.857 -10.679 -12.082 1.00 94.56 202 VAL A N 1
ATOM 1635 C CA . VAL A 1 202 ? 4.328 -9.452 -11.468 1.00 94.56 202 VAL A CA 1
ATOM 1636 C C . VAL A 1 202 ? 2.796 -9.524 -11.312 1.00 94.56 202 VAL A C 1
ATOM 1638 O O . VAL A 1 202 ? 2.134 -10.337 -11.959 1.00 94.56 202 VAL A O 1
ATOM 1641 N N . ASP A 1 203 ? 2.214 -8.741 -10.399 1.00 94.88 203 ASP A N 1
ATOM 1642 C CA . ASP A 1 203 ? 0.753 -8.599 -10.300 1.00 94.88 203 ASP A CA 1
ATOM 1643 C C . ASP A 1 203 ? 0.222 -7.844 -11.540 1.00 94.88 203 ASP A C 1
ATOM 1645 O O . ASP A 1 203 ? 0.652 -6.721 -11.808 1.00 94.88 203 ASP A O 1
ATOM 1649 N N . ASP A 1 204 ? -0.751 -8.407 -12.273 1.00 96.56 204 ASP A N 1
ATOM 1650 C CA . ASP A 1 204 ? -1.428 -7.728 -13.400 1.00 96.56 204 ASP A CA 1
ATOM 1651 C C . ASP A 1 204 ? -2.468 -6.702 -12.904 1.00 96.56 204 ASP A C 1
ATOM 1653 O O . ASP A 1 204 ? -3.684 -6.773 -13.139 1.00 96.56 204 ASP A O 1
ATOM 1657 N N . LEU A 1 205 ? -1.978 -5.731 -12.136 1.00 97.69 205 LEU A N 1
ATOM 1658 C CA . LEU A 1 205 ? -2.799 -4.731 -11.466 1.00 97.69 205 LEU A CA 1
ATOM 1659 C C . LEU A 1 205 ? -3.504 -3.796 -12.458 1.00 97.69 205 LEU A C 1
ATOM 1661 O O . LEU A 1 205 ? -4.595 -3.309 -12.164 1.00 97.69 205 LEU A O 1
ATOM 1665 N N . PHE A 1 206 ? -2.961 -3.613 -13.662 1.00 98.00 206 PHE A N 1
ATOM 1666 C CA . PHE A 1 206 ? -3.478 -2.668 -14.660 1.00 98.00 206 PHE A CA 1
ATOM 1667 C C . PHE A 1 206 ? -4.075 -3.314 -15.917 1.00 98.00 206 PHE A C 1
ATOM 1669 O O . PHE A 1 206 ? -4.622 -2.591 -16.744 1.00 98.00 206 PHE A O 1
ATOM 1676 N N . GLY A 1 207 ? -4.083 -4.648 -16.035 1.00 94.56 207 GLY A N 1
ATOM 1677 C CA . GLY A 1 207 ? -4.846 -5.335 -17.081 1.00 94.56 207 GLY A CA 1
ATOM 1678 C C . GLY A 1 207 ? -6.316 -4.899 -17.115 1.00 94.56 207 GLY A C 1
ATOM 1679 O O . GLY A 1 207 ? -6.947 -4.677 -16.075 1.00 94.56 207 GLY A O 1
ATOM 1680 N N . ASN A 1 208 ? -6.871 -4.736 -18.307 1.00 93.75 208 ASN A N 1
ATOM 1681 C CA . ASN A 1 208 ? -8.214 -4.193 -18.507 1.00 93.75 208 ASN A CA 1
ATOM 1682 C C . ASN A 1 208 ? -8.921 -4.923 -19.660 1.00 93.75 208 ASN A C 1
ATOM 1684 O O . ASN A 1 208 ? -8.492 -6.004 -20.060 1.00 93.75 208 ASN A O 1
ATOM 1688 N N . ASP A 1 209 ? -10.004 -4.362 -20.197 1.00 92.12 209 ASP A N 1
ATOM 1689 C CA . ASP A 1 209 ? -10.784 -4.991 -21.276 1.00 92.12 209 ASP A CA 1
ATOM 1690 C C . ASP A 1 209 ? -9.971 -5.211 -22.568 1.00 92.12 209 ASP A C 1
ATOM 1692 O O . ASP A 1 209 ? -10.352 -6.011 -23.418 1.00 92.12 209 ASP A O 1
ATOM 1696 N N . ARG A 1 210 ? -8.816 -4.544 -22.706 1.00 91.50 210 ARG A N 1
ATOM 1697 C CA . ARG A 1 210 ? -7.845 -4.738 -23.796 1.00 91.50 210 ARG A CA 1
ATOM 1698 C C . ARG A 1 210 ? -6.844 -5.866 -23.521 1.00 91.50 210 ARG A C 1
ATOM 1700 O O . ARG A 1 210 ? -5.921 -6.067 -24.309 1.00 91.50 210 ARG A O 1
ATOM 1707 N N . GLY A 1 211 ? -7.001 -6.583 -22.412 1.00 94.75 211 GLY A N 1
ATOM 1708 C CA . GLY A 1 211 ? -6.153 -7.695 -22.000 1.00 94.75 211 GLY A CA 1
ATOM 1709 C C . GLY A 1 211 ? -5.156 -7.350 -20.885 1.00 94.75 211 GLY A C 1
ATOM 1710 O O . GLY A 1 211 ? -5.170 -6.237 -20.345 1.00 94.75 211 GLY A O 1
ATOM 1711 N N . PRO A 1 212 ? -4.299 -8.322 -20.519 1.00 96.19 212 PRO A N 1
ATOM 1712 C CA . PRO A 1 212 ? -3.270 -8.144 -19.496 1.00 96.19 212 PRO A CA 1
ATOM 1713 C C . PRO A 1 212 ? -2.237 -7.089 -19.903 1.00 96.19 212 PRO A C 1
ATOM 1715 O O . PRO A 1 212 ? -2.006 -6.867 -21.097 1.00 96.19 212 PRO A O 1
ATOM 1718 N N . LEU A 1 213 ? -1.619 -6.437 -18.916 1.00 97.31 213 LEU A N 1
ATOM 1719 C CA . LEU A 1 213 ? -0.489 -5.538 -19.150 1.00 97.31 213 LEU A CA 1
ATOM 1720 C C . LEU A 1 213 ? 0.803 -6.345 -19.318 1.00 97.31 213 LEU A C 1
ATOM 1722 O O . LEU A 1 213 ? 1.140 -7.179 -18.476 1.00 97.31 213 LEU A O 1
ATOM 1726 N N . HIS A 1 214 ? 1.566 -6.031 -20.361 1.00 97.12 214 HIS A N 1
ATOM 1727 C CA . HIS A 1 214 ? 2.905 -6.568 -20.574 1.00 97.12 214 HIS A CA 1
ATOM 1728 C C . HIS A 1 214 ? 3.933 -5.436 -20.612 1.00 97.12 214 HIS A C 1
ATOM 1730 O O . HIS A 1 214 ? 3.781 -4.469 -21.353 1.00 97.12 214 HIS A O 1
ATOM 1736 N N . PHE A 1 215 ? 5.018 -5.567 -19.849 1.00 97.81 215 PHE A N 1
ATOM 1737 C CA . PHE A 1 215 ? 6.120 -4.602 -19.854 1.00 97.81 215 PHE A CA 1
ATOM 1738 C C . PHE A 1 215 ? 7.054 -4.845 -21.046 1.00 97.81 215 PHE A C 1
ATOM 1740 O O . PHE A 1 215 ? 8.184 -5.287 -20.897 1.00 97.81 215 PHE A O 1
ATOM 1747 N N . VAL A 1 216 ? 6.564 -4.607 -22.262 1.00 98.00 216 VAL A N 1
ATOM 1748 C CA . VAL A 1 216 ? 7.331 -4.796 -23.503 1.00 98.00 216 VAL A CA 1
ATOM 1749 C C . VAL A 1 216 ? 7.380 -3.511 -24.318 1.00 98.00 216 VAL A C 1
ATOM 1751 O O . VAL A 1 216 ? 6.443 -2.717 -24.293 1.00 98.00 216 VAL A O 1
ATOM 1754 N N . GLY A 1 217 ? 8.476 -3.298 -25.044 1.00 97.75 217 GLY A N 1
ATOM 1755 C CA . GLY A 1 217 ? 8.627 -2.221 -26.018 1.00 97.75 217 GLY A CA 1
ATOM 1756 C C . GLY A 1 217 ? 7.945 -2.536 -27.352 1.00 97.75 217 GLY A C 1
ATOM 1757 O O . GLY A 1 217 ? 7.317 -3.581 -27.529 1.00 97.75 217 GLY A O 1
ATOM 1758 N N . ALA A 1 218 ? 8.092 -1.638 -28.330 1.00 96.81 218 ALA A N 1
ATOM 1759 C CA . ALA A 1 218 ? 7.486 -1.789 -29.659 1.00 96.81 218 ALA A CA 1
ATOM 1760 C C . ALA A 1 218 ? 7.953 -3.053 -30.408 1.00 96.81 218 ALA A C 1
ATOM 1762 O O . ALA A 1 218 ? 7.264 -3.520 -31.312 1.00 96.81 218 ALA A O 1
ATOM 1763 N N . SER A 1 219 ? 9.098 -3.630 -30.025 1.00 96.62 219 SER A N 1
ATOM 1764 C CA . SER A 1 219 ? 9.579 -4.908 -30.563 1.00 96.62 219 SER A CA 1
ATOM 1765 C C . SER A 1 219 ? 8.820 -6.139 -30.046 1.00 96.62 219 SER A C 1
ATOM 1767 O O . SER A 1 219 ? 9.097 -7.252 -30.495 1.00 96.62 219 SER A O 1
ATOM 1769 N N . GLY A 1 220 ? 7.910 -5.967 -29.081 1.00 97.00 220 GLY A N 1
ATOM 1770 C CA . GLY A 1 220 ? 7.243 -7.063 -28.375 1.00 97.00 220 GLY A CA 1
ATOM 1771 C C . GLY A 1 220 ? 8.132 -7.766 -27.344 1.00 97.00 220 GLY A C 1
ATOM 1772 O O . GLY A 1 220 ? 7.745 -8.803 -26.812 1.00 97.00 220 GLY A O 1
ATOM 1773 N N . ARG A 1 221 ? 9.322 -7.226 -27.055 1.00 97.31 221 ARG A N 1
ATOM 1774 C CA . ARG A 1 221 ? 10.246 -7.723 -26.025 1.00 97.31 221 ARG A CA 1
ATOM 1775 C C . ARG A 1 221 ? 10.465 -6.680 -24.939 1.00 97.31 221 ARG A C 1
ATOM 1777 O O . ARG A 1 221 ? 10.205 -5.498 -25.151 1.00 97.31 221 ARG A O 1
ATOM 1784 N N . TYR A 1 222 ? 10.969 -7.120 -23.790 1.00 98.06 222 TYR A N 1
ATOM 1785 C CA . TYR A 1 222 ? 11.383 -6.217 -22.723 1.00 98.06 222 TYR A CA 1
ATOM 1786 C C . TYR A 1 222 ? 12.503 -5.287 -23.211 1.00 98.06 222 TYR A C 1
ATOM 1788 O O . TYR A 1 222 ? 13.488 -5.745 -23.794 1.00 98.06 222 TYR A O 1
ATOM 1796 N N . GLU A 1 223 ? 12.356 -3.985 -22.982 1.00 98.00 223 GLU A N 1
ATOM 1797 C CA . GLU A 1 223 ? 13.324 -2.969 -23.391 1.00 98.00 223 GLU A CA 1
ATOM 1798 C C . GLU A 1 223 ? 13.576 -1.993 -22.236 1.00 98.00 223 GLU A C 1
ATOM 1800 O O . GLU A 1 223 ? 12.658 -1.585 -21.521 1.00 98.00 223 GLU A O 1
ATOM 1805 N N . ALA A 1 224 ? 14.837 -1.603 -22.056 1.00 97.94 224 ALA A N 1
ATOM 1806 C CA . ALA A 1 224 ? 15.200 -0.627 -21.043 1.00 97.94 224 ALA A CA 1
ATOM 1807 C C . ALA A 1 224 ? 14.604 0.747 -21.372 1.00 97.94 224 ALA A C 1
ATOM 1809 O O . ALA A 1 224 ? 14.709 1.226 -22.504 1.00 97.94 224 ALA A O 1
ATOM 1810 N N . GLY A 1 225 ? 13.985 1.372 -20.374 1.00 97.69 225 GLY A N 1
ATOM 1811 C CA . GLY A 1 225 ? 13.454 2.727 -20.470 1.00 97.69 225 GLY A CA 1
ATOM 1812 C C . GLY A 1 225 ? 12.222 2.881 -21.366 1.00 97.69 225 GLY A C 1
ATOM 1813 O O . GLY A 1 225 ? 11.925 4.000 -21.781 1.00 97.69 225 GLY A O 1
ATOM 1814 N N . LYS A 1 226 ? 11.551 1.785 -21.745 1.00 97.75 226 LYS A N 1
ATOM 1815 C CA . LYS A 1 226 ? 10.513 1.803 -22.782 1.00 97.75 226 LYS A CA 1
ATOM 1816 C C . LYS A 1 226 ? 9.299 0.959 -22.429 1.00 97.75 226 LYS A C 1
ATOM 1818 O O . LYS A 1 226 ? 9.403 -0.095 -21.811 1.00 97.75 226 LYS A O 1
ATOM 1823 N N . LEU A 1 227 ? 8.160 1.400 -22.955 1.00 98.31 227 LEU A N 1
ATOM 1824 C CA . LEU A 1 227 ? 6.906 0.662 -22.999 1.00 98.31 227 LEU A CA 1
ATOM 1825 C C . LEU A 1 227 ? 6.242 0.901 -24.360 1.00 98.31 227 LEU A C 1
ATOM 1827 O O . LEU A 1 227 ? 6.257 2.018 -24.880 1.00 98.31 227 LEU A O 1
ATOM 1831 N N . ALA A 1 228 ? 5.692 -0.146 -24.971 1.00 98.19 228 ALA A N 1
ATOM 1832 C CA . ALA A 1 228 ? 4.957 -0.037 -26.223 1.00 98.19 228 ALA A CA 1
ATOM 1833 C C . ALA A 1 228 ? 3.743 0.884 -26.050 1.00 98.19 228 ALA A C 1
ATOM 1835 O O . ALA A 1 228 ? 3.078 0.844 -25.017 1.00 98.19 228 ALA A O 1
ATOM 1836 N N . ALA A 1 229 ? 3.398 1.657 -27.084 1.00 97.38 229 ALA A N 1
ATOM 1837 C CA . ALA A 1 229 ? 2.245 2.560 -27.037 1.00 97.38 229 ALA A CA 1
ATOM 1838 C C . ALA A 1 229 ? 0.940 1.824 -26.675 1.00 97.38 229 ALA A C 1
ATOM 1840 O O . ALA A 1 229 ? 0.176 2.291 -25.837 1.00 97.38 229 ALA A O 1
ATOM 1841 N N . THR A 1 230 ? 0.737 0.619 -27.216 1.00 96.12 230 THR A N 1
ATOM 1842 C CA . THR A 1 230 ? -0.428 -0.230 -26.918 1.00 96.12 230 THR A CA 1
ATOM 1843 C C . THR A 1 230 ? -0.506 -0.665 -25.455 1.00 96.12 230 THR A C 1
ATOM 1845 O O . THR A 1 230 ? -1.601 -0.832 -24.923 1.00 96.12 230 THR A O 1
ATOM 1848 N N . GLU A 1 231 ? 0.638 -0.850 -24.795 1.00 98.00 231 GLU A N 1
ATOM 1849 C CA . GLU A 1 231 ? 0.718 -1.202 -23.373 1.00 98.00 231 GLU A CA 1
ATOM 1850 C C . GLU A 1 231 ? 0.595 0.047 -22.491 1.00 98.00 231 GLU A C 1
ATOM 1852 O O . GLU A 1 231 ? -0.095 0.027 -21.473 1.00 98.00 231 GLU A O 1
ATOM 1857 N N . GLN A 1 232 ? 1.169 1.171 -22.926 1.00 96.75 232 GLN A N 1
ATOM 1858 C CA . GLN A 1 232 ? 1.042 2.468 -22.264 1.00 96.75 232 GLN A CA 1
ATOM 1859 C C . GLN A 1 232 ? -0.419 2.924 -22.170 1.00 96.75 232 GLN A C 1
ATOM 1861 O O . GLN A 1 232 ? -0.820 3.472 -21.146 1.00 96.75 232 GLN A O 1
ATOM 1866 N N . GLU A 1 233 ? -1.232 2.664 -23.196 1.00 95.44 233 GLU A N 1
ATOM 1867 C CA . GLU A 1 233 ? -2.665 2.975 -23.180 1.00 95.44 233 GLU A CA 1
ATOM 1868 C C . GLU A 1 233 ? -3.471 2.141 -22.170 1.00 95.44 233 GLU A C 1
ATOM 1870 O O . GLU A 1 233 ? -4.602 2.505 -21.841 1.00 95.44 233 GLU A O 1
ATOM 1875 N N . LYS A 1 234 ? -2.932 1.016 -21.679 1.00 96.75 234 LYS A N 1
ATOM 1876 C CA . LYS A 1 234 ? -3.591 0.218 -20.635 1.00 96.75 234 LYS A CA 1
ATOM 1877 C C . LYS A 1 234 ? -3.371 0.798 -19.239 1.00 96.75 234 LYS A C 1
ATOM 1879 O O . LYS A 1 234 ? -4.165 0.520 -18.339 1.00 96.75 234 LYS A O 1
ATOM 1884 N N . LEU A 1 235 ? -2.306 1.578 -19.052 1.00 96.69 235 LEU A N 1
ATOM 1885 C CA . LEU A 1 235 ? -1.952 2.150 -17.761 1.00 96.69 235 LEU A CA 1
ATOM 1886 C C . LEU A 1 235 ? -2.854 3.341 -17.410 1.00 96.69 235 LEU A C 1
ATOM 1888 O O . LEU A 1 235 ? -3.081 4.216 -18.250 1.00 96.69 235 LEU A O 1
ATOM 1892 N N . PRO A 1 236 ? -3.314 3.451 -16.151 1.00 95.31 236 PRO A N 1
ATOM 1893 C CA . PRO A 1 236 ? -3.858 4.709 -15.670 1.00 95.31 236 PRO A CA 1
ATOM 1894 C C . PRO A 1 236 ? -2.755 5.773 -15.654 1.00 95.31 236 PRO A C 1
ATOM 1896 O O . PRO A 1 236 ? -1.583 5.474 -15.412 1.00 95.31 236 PRO A O 1
ATOM 1899 N N . ARG A 1 237 ? -3.146 7.038 -15.846 1.00 92.69 237 ARG A N 1
ATOM 1900 C CA . ARG A 1 237 ? -2.224 8.187 -15.843 1.00 92.69 237 ARG A CA 1
ATOM 1901 C C . ARG A 1 237 ? -1.324 8.218 -14.601 1.00 92.69 237 ARG A C 1
ATOM 1903 O O . ARG A 1 237 ? -0.136 8.500 -14.711 1.00 92.69 237 ARG A O 1
ATOM 1910 N N . ASP A 1 238 ? -1.888 7.868 -13.448 1.00 95.00 238 ASP A N 1
ATOM 1911 C CA . ASP A 1 238 ? -1.239 7.980 -12.141 1.00 95.00 238 ASP A CA 1
ATOM 1912 C C . ASP A 1 238 ? -0.728 6.619 -11.616 1.00 95.00 238 ASP A C 1
ATOM 1914 O O . ASP A 1 238 ? -0.656 6.399 -10.408 1.00 95.00 238 ASP A O 1
ATOM 1918 N N . ALA A 1 239 ? -0.369 5.682 -12.508 1.00 97.56 239 ALA A N 1
ATOM 1919 C CA . ALA A 1 239 ? 0.018 4.306 -12.157 1.00 97.56 239 ALA A CA 1
ATOM 1920 C C . ALA A 1 239 ? 1.104 4.214 -11.067 1.00 97.56 239 ALA A C 1
ATOM 1922 O O . ALA A 1 239 ? 0.958 3.443 -10.121 1.00 97.56 239 ALA A O 1
ATOM 1923 N N . VAL A 1 240 ? 2.168 5.023 -11.155 1.00 98.19 240 VAL A N 1
ATOM 1924 C CA . VAL A 1 240 ? 3.239 5.043 -10.137 1.00 98.19 240 VAL A CA 1
ATOM 1925 C C . VAL A 1 240 ? 2.704 5.498 -8.781 1.00 98.19 240 VAL A C 1
ATOM 1927 O O . VAL A 1 240 ? 2.998 4.869 -7.768 1.00 98.19 240 VAL A O 1
ATOM 1930 N N . ALA A 1 241 ? 1.886 6.553 -8.753 1.00 97.62 241 ALA A N 1
ATOM 1931 C CA . ALA A 1 241 ? 1.288 7.046 -7.517 1.00 97.62 241 ALA A CA 1
ATOM 1932 C C . ALA A 1 241 ? 0.347 5.996 -6.904 1.00 97.62 241 ALA A C 1
ATOM 1934 O O . ALA A 1 241 ? 0.367 5.792 -5.694 1.00 97.62 241 ALA A O 1
ATOM 1935 N N . LEU A 1 242 ? -0.417 5.267 -7.723 1.00 97.50 242 LEU A N 1
ATOM 1936 C CA . LEU A 1 242 ? -1.285 4.187 -7.247 1.00 97.50 242 LEU A CA 1
ATOM 1937 C C . LEU A 1 242 ? -0.479 3.065 -6.584 1.00 97.50 242 LEU A C 1
ATOM 1939 O O . LEU A 1 242 ? -0.807 2.650 -5.476 1.00 97.50 242 LEU A O 1
ATOM 1943 N N . VAL A 1 243 ? 0.604 2.601 -7.216 1.00 98.12 243 VAL A N 1
ATOM 1944 C CA . VAL A 1 243 ? 1.441 1.538 -6.634 1.00 98.12 243 VAL A CA 1
ATOM 1945 C C . VAL A 1 243 ? 2.141 2.013 -5.359 1.00 98.12 243 VAL A C 1
ATOM 1947 O O . VAL A 1 243 ? 2.163 1.276 -4.375 1.00 98.12 243 VAL A O 1
ATOM 1950 N N . GLN A 1 244 ? 2.640 3.254 -5.323 1.00 97.62 244 GLN A N 1
ATOM 1951 C CA . GLN A 1 244 ? 3.192 3.846 -4.099 1.00 97.62 244 GLN A CA 1
ATOM 1952 C C . GLN A 1 244 ? 2.143 3.933 -2.982 1.00 97.62 244 GLN A C 1
ATOM 1954 O O . GLN A 1 244 ? 2.434 3.572 -1.844 1.00 97.62 244 GLN A O 1
ATOM 1959 N N . GLN A 1 245 ? 0.919 4.369 -3.295 1.00 96.50 245 GLN A N 1
ATOM 1960 C CA . GLN A 1 245 ? -0.178 4.451 -2.330 1.00 96.50 245 GLN A CA 1
ATOM 1961 C C . GLN A 1 245 ? -0.487 3.076 -1.728 1.00 96.50 245 GLN A C 1
ATOM 1963 O O . GLN A 1 245 ? -0.582 2.956 -0.508 1.00 96.50 245 GLN A O 1
ATOM 1968 N N . LEU A 1 246 ? -0.581 2.040 -2.567 1.00 96.12 246 LEU A N 1
ATOM 1969 C CA . LEU A 1 246 ? -0.831 0.672 -2.118 1.00 96.12 246 LEU A CA 1
ATOM 1970 C C . LEU A 1 246 ? 0.320 0.130 -1.265 1.00 96.12 246 LEU A C 1
ATOM 1972 O O . LEU A 1 246 ? 0.060 -0.425 -0.204 1.00 96.12 246 LEU A O 1
ATOM 1976 N N . LEU A 1 247 ? 1.579 0.347 -1.656 1.00 96.00 247 LEU A N 1
ATOM 1977 C CA . LEU A 1 247 ? 2.742 -0.038 -0.843 1.00 96.00 247 LEU A CA 1
ATOM 1978 C C . LEU A 1 247 ? 2.753 0.672 0.518 1.00 96.00 247 LEU A C 1
ATOM 1980 O O . LEU A 1 247 ? 3.172 0.093 1.511 1.00 96.00 247 LEU A O 1
ATOM 1984 N N . LEU A 1 248 ? 2.252 1.904 0.612 1.00 94.69 248 LEU A N 1
ATOM 1985 C CA . LEU A 1 248 ? 2.129 2.600 1.896 1.00 94.69 248 LEU A CA 1
ATOM 1986 C C . LEU A 1 248 ? 0.912 2.145 2.714 1.00 94.69 248 LEU A C 1
ATOM 1988 O O . LEU A 1 248 ? 0.932 2.261 3.940 1.00 94.69 248 LEU A O 1
ATOM 1992 N N . TRP A 1 249 ? -0.152 1.640 2.090 1.00 93.44 249 TRP A N 1
ATOM 1993 C CA . TRP A 1 249 ? -1.320 1.081 2.787 1.00 93.44 249 TRP A CA 1
ATOM 1994 C C . TRP A 1 249 ? -1.055 -0.332 3.306 1.00 93.44 249 TRP A C 1
ATOM 1996 O O . TRP A 1 249 ? -1.339 -0.631 4.464 1.00 93.44 249 TRP A O 1
ATOM 2006 N N . VAL A 1 250 ? -0.453 -1.170 2.467 1.00 89.38 250 VAL A N 1
ATOM 2007 C CA . VAL A 1 250 ? -0.130 -2.572 2.733 1.00 89.38 250 VAL A CA 1
ATOM 2008 C C . VAL A 1 250 ? 1.364 -2.809 2.497 1.00 89.38 250 VAL A C 1
ATOM 2010 O O . VAL A 1 250 ? 1.743 -3.428 1.505 1.00 89.38 250 VAL A O 1
ATOM 2013 N N . PRO A 1 251 ? 2.238 -2.326 3.405 1.00 81.94 251 PRO A N 1
ATOM 2014 C CA . PRO A 1 251 ? 3.681 -2.398 3.206 1.00 81.94 251 PRO A CA 1
ATOM 2015 C C . PRO A 1 251 ? 4.190 -3.832 3.100 1.00 81.94 251 PRO A C 1
ATOM 2017 O O . PRO A 1 251 ? 5.151 -4.038 2.378 1.00 81.94 251 PRO A O 1
ATOM 2020 N N . GLY A 1 252 ? 3.512 -4.816 3.700 1.00 78.69 252 GLY A N 1
ATOM 2021 C CA . GLY A 1 252 ? 3.646 -6.235 3.366 1.00 78.69 252 GLY A CA 1
ATOM 2022 C C . GLY A 1 252 ? 2.953 -7.152 4.374 1.00 78.69 252 GLY A C 1
ATOM 2023 O O . GLY A 1 252 ? 2.326 -6.682 5.319 1.00 78.69 252 GLY A O 1
ATOM 2024 N N . GLY A 1 253 ? 3.008 -8.467 4.135 1.00 68.94 253 GLY A N 1
ATOM 2025 C CA . GLY A 1 253 ? 2.188 -9.468 4.840 1.00 68.94 253 GLY A CA 1
ATOM 2026 C C . GLY A 1 253 ? 2.729 -9.967 6.184 1.00 68.94 253 GLY A C 1
ATOM 2027 O O . GLY A 1 253 ? 2.062 -10.754 6.847 1.00 68.94 253 GLY A O 1
ATOM 2028 N N . ALA A 1 254 ? 3.928 -9.548 6.588 1.00 75.62 254 ALA A N 1
ATOM 2029 C CA . ALA A 1 254 ? 4.494 -9.865 7.896 1.00 75.62 254 ALA A CA 1
ATOM 2030 C C . ALA A 1 254 ? 5.253 -8.652 8.454 1.00 75.62 254 ALA A C 1
ATOM 2032 O O . ALA A 1 254 ? 5.727 -7.823 7.670 1.00 75.62 254 ALA A O 1
ATOM 2033 N N . PRO A 1 255 ? 5.416 -8.549 9.785 1.00 79.88 255 PRO A N 1
ATOM 2034 C CA . PRO A 1 255 ? 6.133 -7.445 10.410 1.00 79.88 255 PRO A CA 1
ATOM 2035 C C . PRO A 1 255 ? 7.510 -7.175 9.790 1.00 79.88 255 PRO A C 1
ATOM 2037 O O . PRO A 1 255 ? 8.384 -8.040 9.785 1.00 79.88 255 PRO A O 1
ATOM 2040 N N . GLY A 1 256 ? 7.702 -5.959 9.271 1.00 80.44 256 GLY A N 1
ATOM 2041 C CA . GLY A 1 256 ? 8.962 -5.518 8.667 1.00 80.44 256 GLY A CA 1
ATOM 2042 C C . GLY A 1 256 ? 9.259 -6.053 7.267 1.00 80.44 256 GLY A C 1
ATOM 2043 O O . GLY A 1 256 ? 10.306 -5.709 6.719 1.00 80.44 256 GLY A O 1
ATOM 2044 N N . LEU A 1 257 ? 8.375 -6.861 6.675 1.00 84.62 257 LEU A N 1
ATOM 2045 C CA . LEU A 1 257 ? 8.547 -7.356 5.311 1.00 84.62 257 LEU A CA 1
ATOM 2046 C C . LEU A 1 257 ? 7.778 -6.506 4.312 1.00 84.62 257 LEU A C 1
ATOM 2048 O O . LEU A 1 257 ? 6.603 -6.220 4.503 1.00 84.62 257 LEU A O 1
ATOM 2052 N N . GLU A 1 258 ? 8.471 -6.151 3.236 1.00 89.94 258 GLU A N 1
ATOM 2053 C CA . GLU A 1 258 ? 7.933 -5.423 2.095 1.00 89.94 258 GLU A CA 1
ATOM 2054 C C . GLU A 1 258 ? 7.143 -6.364 1.171 1.00 89.94 258 GLU A C 1
ATOM 2056 O O . GLU A 1 258 ? 7.529 -7.523 0.978 1.00 89.94 258 GLU A O 1
ATOM 2061 N N . ASP A 1 259 ? 6.059 -5.883 0.567 1.00 93.56 259 ASP A N 1
ATOM 2062 C CA . ASP A 1 259 ? 5.348 -6.587 -0.495 1.00 93.56 259 ASP A CA 1
ATOM 2063 C C . ASP A 1 259 ? 6.205 -6.605 -1.764 1.00 93.56 259 ASP A C 1
ATOM 2065 O O . ASP A 1 259 ? 6.094 -5.755 -2.647 1.00 93.56 259 ASP A O 1
ATOM 2069 N N . ALA A 1 260 ? 7.097 -7.589 -1.842 1.00 93.56 260 ALA A N 1
ATOM 2070 C CA . ALA A 1 260 ? 8.109 -7.664 -2.885 1.00 93.56 260 ALA A CA 1
ATOM 2071 C C . ALA A 1 260 ? 7.517 -7.737 -4.304 1.00 93.56 260 ALA A C 1
ATOM 2073 O O . ALA A 1 260 ? 8.141 -7.256 -5.245 1.00 93.56 260 ALA A O 1
ATOM 2074 N N . ARG A 1 261 ? 6.322 -8.321 -4.481 1.00 94.44 261 ARG A N 1
ATOM 2075 C CA . ARG A 1 261 ? 5.678 -8.433 -5.802 1.00 94.44 261 ARG A CA 1
ATOM 2076 C C . ARG A 1 261 ? 5.090 -7.095 -6.246 1.00 94.44 261 ARG A C 1
ATOM 2078 O O . ARG A 1 261 ? 5.222 -6.724 -7.411 1.00 94.44 261 ARG A O 1
ATOM 2085 N N . LEU A 1 262 ? 4.497 -6.348 -5.319 1.00 96.19 262 LEU A N 1
ATOM 2086 C CA . LEU A 1 262 ? 4.014 -5.000 -5.596 1.00 96.19 262 LEU A CA 1
ATOM 2087 C C . LEU A 1 262 ? 5.176 -4.000 -5.748 1.00 96.19 262 LEU A C 1
ATOM 2089 O O . LEU A 1 262 ? 5.118 -3.108 -6.593 1.00 96.19 262 LEU A O 1
ATOM 2093 N N . TYR A 1 263 ? 6.267 -4.185 -4.999 1.00 97.12 263 TYR A N 1
ATOM 2094 C CA . TYR A 1 263 ? 7.500 -3.412 -5.166 1.00 97.12 263 TYR A CA 1
ATOM 2095 C C . TYR A 1 263 ? 8.173 -3.705 -6.512 1.00 97.12 263 TYR A C 1
ATOM 2097 O O . TYR A 1 263 ? 8.632 -2.787 -7.185 1.00 97.12 263 TYR A O 1
ATOM 2105 N N . TRP A 1 264 ? 8.145 -4.960 -6.973 1.00 97.62 264 TRP A N 1
ATOM 2106 C CA . TRP A 1 264 ? 8.566 -5.315 -8.329 1.00 97.62 264 TRP A CA 1
ATOM 2107 C C . TRP A 1 264 ? 7.744 -4.546 -9.375 1.00 97.62 264 TRP A C 1
ATOM 2109 O O . TRP A 1 264 ? 8.335 -3.876 -10.221 1.00 97.62 264 TRP A O 1
ATOM 2119 N N . LEU A 1 265 ? 6.408 -4.527 -9.273 1.00 98.38 265 LEU A N 1
ATOM 2120 C CA . LEU A 1 265 ? 5.562 -3.737 -10.181 1.00 98.38 265 LEU A CA 1
ATOM 2121 C C . LEU A 1 265 ? 5.974 -2.256 -10.235 1.00 98.38 265 LEU A C 1
ATOM 2123 O O . LEU A 1 265 ? 5.980 -1.657 -11.309 1.00 98.38 265 LEU A O 1
ATOM 2127 N N . LEU A 1 266 ? 6.359 -1.666 -9.102 1.00 98.62 266 LEU A N 1
ATOM 2128 C CA . LEU A 1 266 ? 6.859 -0.292 -9.069 1.00 98.62 266 LEU A CA 1
ATOM 2129 C C . LEU A 1 266 ? 8.150 -0.122 -9.892 1.00 98.62 266 LEU A C 1
ATOM 2131 O O . LEU A 1 266 ? 8.298 0.871 -10.602 1.00 98.62 266 LEU A O 1
ATOM 2135 N N . GLY A 1 267 ? 9.067 -1.089 -9.826 1.00 98.44 267 GLY A N 1
ATOM 2136 C CA . GLY A 1 267 ? 10.302 -1.092 -10.616 1.00 98.44 267 GLY A CA 1
ATOM 2137 C C . GLY A 1 267 ? 10.036 -1.173 -12.118 1.00 98.44 267 GLY A C 1
ATOM 2138 O O . GLY A 1 267 ? 10.647 -0.436 -12.891 1.00 98.44 267 GLY A O 1
ATOM 2139 N N . GLU A 1 268 ? 9.072 -2.002 -12.515 1.00 98.62 268 GLU A N 1
ATOM 2140 C CA . GLU A 1 268 ? 8.622 -2.118 -13.906 1.00 98.62 268 GLU A CA 1
ATOM 2141 C C . GLU A 1 268 ? 8.023 -0.800 -14.425 1.00 98.62 268 GLU A C 1
ATOM 2143 O O . GLU A 1 268 ? 8.346 -0.345 -15.524 1.00 98.62 268 GLU A O 1
ATOM 2148 N N . LEU A 1 269 ? 7.218 -0.116 -13.603 1.00 98.69 269 LEU A N 1
ATOM 2149 C CA . LEU A 1 269 ? 6.677 1.204 -13.941 1.00 98.69 269 LEU A CA 1
ATOM 2150 C C . LEU A 1 269 ? 7.765 2.280 -14.055 1.00 98.69 269 LEU A C 1
ATOM 2152 O O . LEU A 1 269 ? 7.695 3.119 -14.953 1.00 98.69 269 LEU A O 1
ATOM 2156 N N . TYR A 1 270 ? 8.779 2.266 -13.184 1.00 98.62 270 TYR A N 1
ATOM 2157 C CA . TYR A 1 270 ? 9.911 3.186 -13.310 1.00 98.62 270 TYR A CA 1
ATOM 2158 C C . TYR A 1 270 ? 10.685 2.951 -14.608 1.00 98.62 270 TYR A C 1
ATOM 2160 O O . TYR A 1 270 ? 11.018 3.920 -15.289 1.00 98.62 270 TYR A O 1
ATOM 2168 N N . ASN A 1 271 ? 10.913 1.690 -14.995 1.00 98.50 271 ASN A N 1
ATOM 2169 C CA . ASN A 1 271 ? 11.526 1.379 -16.284 1.00 98.50 271 ASN A CA 1
ATOM 2170 C C . ASN A 1 271 ? 10.665 1.891 -17.446 1.00 98.50 271 ASN A C 1
ATOM 2172 O O . ASN A 1 271 ? 11.185 2.559 -18.334 1.00 98.50 271 ASN A O 1
ATOM 2176 N N . ALA A 1 272 ? 9.353 1.644 -17.416 1.00 98.00 272 ALA A N 1
ATOM 2177 C CA . ALA A 1 272 ? 8.425 2.101 -18.451 1.00 98.00 272 ALA A CA 1
ATOM 2178 C C . ALA A 1 272 ? 8.428 3.631 -18.641 1.00 98.00 272 ALA A C 1
ATOM 2180 O O . ALA A 1 272 ? 8.215 4.111 -19.751 1.00 98.00 272 ALA A O 1
ATOM 2181 N N . GLN A 1 273 ? 8.702 4.393 -17.577 1.00 97.12 273 GLN A N 1
ATOM 2182 C CA . GLN A 1 273 ? 8.816 5.856 -17.610 1.00 97.12 273 GLN A CA 1
ATOM 2183 C C . GLN A 1 273 ? 10.219 6.375 -17.977 1.00 97.12 273 GLN A C 1
ATOM 2185 O O . GLN A 1 273 ? 10.431 7.586 -18.003 1.00 97.12 273 GLN A O 1
ATOM 2190 N N . GLY A 1 274 ? 11.183 5.490 -18.245 1.00 96.62 274 GLY A N 1
ATOM 2191 C CA . GLY A 1 274 ? 12.561 5.877 -18.558 1.00 96.62 274 GLY A CA 1
ATOM 2192 C C . GLY A 1 274 ? 13.466 6.076 -17.338 1.00 96.62 274 GLY A C 1
ATOM 2193 O O . GLY A 1 274 ? 14.636 6.407 -17.503 1.00 96.62 274 GLY A O 1
ATOM 2194 N N . TYR A 1 275 ? 12.980 5.848 -16.114 1.00 96.94 275 TYR A N 1
ATOM 2195 C CA . TYR A 1 275 ? 13.770 5.955 -14.881 1.00 96.94 275 TYR A CA 1
ATOM 2196 C C . TYR A 1 275 ? 14.559 4.664 -14.608 1.00 96.94 275 TYR A C 1
ATOM 2198 O O . TYR A 1 275 ? 14.379 4.002 -13.583 1.00 96.94 275 TYR A O 1
ATOM 2206 N N . THR A 1 276 ? 15.440 4.292 -15.536 1.00 97.06 276 THR A N 1
ATOM 2207 C CA . THR A 1 276 ? 16.191 3.022 -15.542 1.00 97.06 276 THR A CA 1
ATOM 2208 C C . THR A 1 276 ? 17.061 2.829 -14.301 1.00 97.06 276 THR A C 1
ATOM 2210 O O . THR A 1 276 ? 17.041 1.756 -13.699 1.00 97.06 276 THR A O 1
ATOM 2213 N N . THR A 1 277 ? 17.741 3.875 -13.828 1.00 96.19 277 THR A N 1
ATOM 2214 C CA . THR A 1 277 ? 18.558 3.801 -12.608 1.00 96.19 277 THR A CA 1
ATOM 2215 C C . THR A 1 277 ? 17.713 3.496 -11.365 1.00 96.19 277 THR A C 1
ATOM 2217 O O . THR A 1 277 ? 18.102 2.682 -10.525 1.00 96.19 277 THR A O 1
ATOM 2220 N N . THR A 1 278 ? 16.534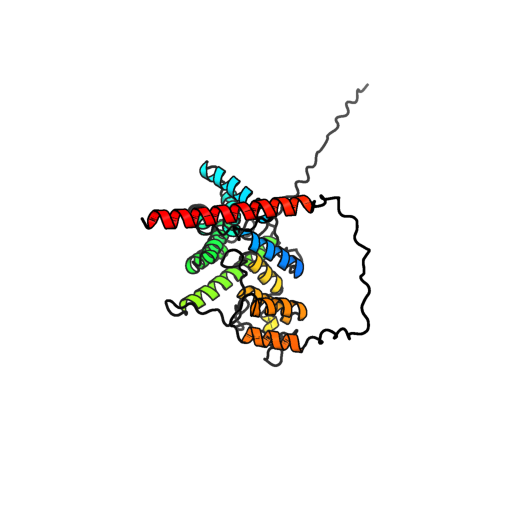 4.114 -11.240 1.00 97.44 278 THR A N 1
ATOM 2221 C CA . THR A 1 278 ? 15.594 3.840 -10.141 1.00 97.44 278 THR A CA 1
ATOM 2222 C C . THR A 1 278 ? 14.996 2.442 -10.267 1.00 97.44 278 THR A C 1
ATOM 2224 O O . THR A 1 278 ? 14.924 1.719 -9.273 1.00 97.44 278 THR A O 1
ATOM 2227 N N . ALA A 1 279 ? 14.639 2.024 -11.483 1.00 98.31 279 ALA A N 1
ATOM 2228 C CA . ALA A 1 279 ? 14.163 0.672 -11.751 1.00 98.31 279 ALA A CA 1
ATOM 2229 C C . ALA A 1 279 ? 15.193 -0.383 -11.321 1.00 98.31 279 ALA A C 1
ATOM 2231 O O . ALA A 1 279 ? 14.835 -1.328 -10.625 1.00 98.31 279 ALA A O 1
ATOM 2232 N N . ILE A 1 280 ? 16.482 -0.190 -11.632 1.00 97.81 280 ILE A N 1
ATOM 2233 C CA . ILE A 1 280 ? 17.555 -1.091 -11.184 1.00 97.81 280 ILE A CA 1
ATOM 2234 C C . ILE A 1 280 ? 17.578 -1.205 -9.659 1.00 97.81 280 ILE A C 1
ATOM 2236 O O . ILE A 1 280 ? 17.634 -2.321 -9.155 1.00 97.81 280 ILE A O 1
ATOM 2240 N N . GLN A 1 281 ? 17.504 -0.092 -8.919 1.00 96.75 281 GLN A N 1
ATOM 2241 C CA . GLN A 1 281 ? 17.509 -0.129 -7.447 1.00 96.75 281 GLN A CA 1
ATOM 2242 C C . GLN A 1 281 ? 16.355 -0.974 -6.890 1.00 96.75 281 GLN A C 1
ATOM 2244 O O . GLN A 1 281 ? 16.546 -1.766 -5.967 1.00 96.75 281 GLN A O 1
ATOM 2249 N N . VAL A 1 282 ? 15.164 -0.829 -7.473 1.00 97.81 282 VAL A N 1
ATOM 2250 C CA . VAL A 1 282 ? 13.960 -1.555 -7.059 1.00 97.81 282 VAL A CA 1
ATOM 2251 C C . VAL A 1 282 ? 14.042 -3.042 -7.417 1.00 97.81 282 VAL A C 1
ATOM 2253 O O . VAL A 1 282 ? 13.870 -3.903 -6.549 1.00 97.81 282 VAL A O 1
ATOM 2256 N N . LEU A 1 283 ? 14.333 -3.359 -8.680 1.00 97.44 283 LEU A N 1
ATOM 2257 C CA . LEU A 1 283 ? 14.370 -4.735 -9.181 1.00 97.44 283 LEU A CA 1
ATOM 2258 C C . LEU A 1 283 ? 15.522 -5.541 -8.565 1.00 97.44 283 LEU A C 1
ATOM 2260 O O . LEU A 1 283 ? 15.355 -6.722 -8.265 1.00 97.44 283 LEU A O 1
ATOM 2264 N N . ASP A 1 284 ? 16.668 -4.909 -8.307 1.00 96.69 284 ASP A N 1
ATOM 2265 C CA . ASP A 1 284 ? 17.794 -5.540 -7.617 1.00 96.69 284 ASP A CA 1
ATOM 2266 C C . ASP A 1 284 ? 17.429 -5.939 -6.181 1.00 96.69 284 ASP A C 1
ATOM 2268 O O . ASP A 1 284 ? 17.648 -7.080 -5.763 1.00 96.69 284 ASP A O 1
ATOM 2272 N N . ARG A 1 285 ? 16.761 -5.044 -5.443 1.00 94.94 285 ARG A N 1
ATOM 2273 C CA . ARG A 1 285 ? 16.243 -5.351 -4.106 1.00 94.94 285 ARG A CA 1
ATOM 2274 C C . ARG A 1 285 ? 15.254 -6.521 -4.145 1.00 94.94 285 ARG A C 1
ATOM 2276 O O . ARG A 1 285 ? 15.360 -7.432 -3.321 1.00 94.94 285 ARG A O 1
ATOM 2283 N N . CYS A 1 286 ? 14.350 -6.548 -5.123 1.00 94.88 286 CYS A N 1
ATOM 2284 C CA . CYS A 1 286 ? 13.424 -7.665 -5.337 1.00 94.88 286 CYS A CA 1
ATOM 2285 C C . CYS A 1 286 ? 14.159 -8.993 -5.588 1.00 94.88 286 CYS A C 1
ATOM 2287 O O . CYS A 1 286 ? 13.828 -10.015 -4.981 1.00 94.88 286 CYS A O 1
ATOM 2289 N N . ALA A 1 287 ? 15.186 -8.975 -6.440 1.00 93.56 287 ALA A N 1
ATOM 2290 C CA . ALA A 1 287 ? 15.926 -10.169 -6.830 1.00 93.56 287 ALA A CA 1
ATOM 2291 C C . ALA A 1 287 ? 16.802 -10.727 -5.697 1.00 93.56 287 ALA A C 1
ATOM 2293 O O . ALA A 1 287 ? 16.847 -11.941 -5.507 1.00 93.56 287 ALA A O 1
ATOM 2294 N N . TRP A 1 288 ? 17.478 -9.870 -4.924 1.00 90.06 288 TRP A N 1
ATOM 2295 C CA . TRP A 1 288 ? 18.522 -10.321 -3.988 1.00 90.06 288 TRP A CA 1
ATOM 2296 C C . TRP A 1 288 ? 18.171 -10.155 -2.516 1.00 90.06 288 TRP A C 1
ATOM 2298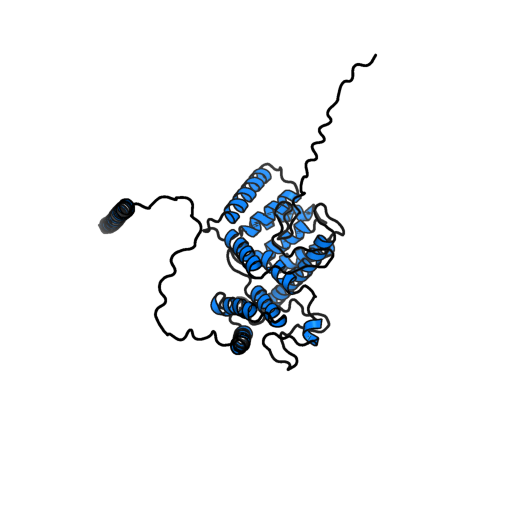 O O . TRP A 1 288 ? 18.526 -11.015 -1.708 1.00 90.06 288 TRP A O 1
ATOM 2308 N N . THR A 1 289 ? 17.456 -9.085 -2.155 1.00 87.75 289 THR A N 1
ATOM 2309 C CA . THR A 1 289 ? 17.022 -8.870 -0.764 1.00 87.75 289 THR A CA 1
ATOM 2310 C C . THR A 1 289 ? 15.790 -9.714 -0.469 1.00 87.75 289 THR A C 1
ATOM 2312 O O . THR A 1 289 ? 15.783 -10.481 0.491 1.00 87.75 289 THR A O 1
ATOM 2315 N N . HIS A 1 290 ? 14.776 -9.633 -1.334 1.00 87.25 290 HIS A N 1
ATOM 2316 C CA . HIS A 1 290 ? 13.552 -10.428 -1.196 1.00 87.25 290 HIS A CA 1
ATOM 2317 C C . HIS A 1 290 ? 13.673 -11.837 -1.781 1.00 87.25 290 HIS A C 1
ATOM 2319 O O . HIS A 1 290 ? 12.836 -12.686 -1.486 1.00 87.25 290 HIS A O 1
ATOM 2325 N N . ARG A 1 291 ? 14.724 -12.101 -2.572 1.00 89.69 291 ARG A N 1
ATOM 2326 C CA . ARG A 1 291 ? 15.005 -13.411 -3.182 1.00 89.69 291 ARG A CA 1
ATOM 2327 C C . ARG A 1 291 ? 13.812 -13.966 -3.961 1.00 89.69 291 ARG A C 1
ATOM 2329 O O . ARG A 1 291 ? 13.543 -15.167 -3.908 1.00 89.69 291 ARG A O 1
ATOM 2336 N N . LEU A 1 292 ? 13.089 -13.095 -4.671 1.00 90.69 292 LEU A N 1
ATOM 2337 C CA . LEU A 1 292 ? 11.965 -13.528 -5.495 1.00 90.69 292 LEU A CA 1
ATOM 2338 C C . LEU A 1 292 ? 12.460 -14.508 -6.572 1.00 90.69 292 LEU A C 1
ATOM 2340 O O . LEU A 1 292 ? 13.356 -14.165 -7.348 1.00 90.69 292 LEU A O 1
ATOM 2344 N N . PRO A 1 293 ? 11.880 -15.717 -6.675 1.00 90.00 293 PRO A N 1
ATOM 2345 C CA . PRO A 1 293 ? 12.339 -16.737 -7.613 1.00 90.00 293 PRO A CA 1
ATOM 2346 C C . PRO A 1 293 ? 11.834 -16.514 -9.048 1.00 90.00 293 PRO A C 1
ATOM 2348 O O . PRO A 1 293 ? 11.784 -17.453 -9.835 1.00 90.00 293 PRO A O 1
ATOM 2351 N N . ALA A 1 294 ? 11.511 -15.281 -9.433 1.00 93.38 294 ALA A N 1
ATOM 2352 C CA . ALA A 1 294 ? 11.032 -14.950 -10.769 1.00 93.38 294 ALA A CA 1
ATOM 2353 C C . ALA A 1 294 ? 12.185 -14.912 -11.788 1.00 93.38 294 ALA A C 1
ATOM 2355 O O . ALA A 1 294 ? 13.221 -14.277 -11.557 1.00 93.38 294 ALA A O 1
ATOM 2356 N N . ALA A 1 295 ? 12.032 -15.635 -12.900 1.00 93.75 295 ALA A N 1
ATOM 2357 C CA . ALA A 1 295 ? 13.000 -15.622 -13.999 1.00 93.75 295 ALA A CA 1
ATOM 2358 C C . ALA A 1 295 ? 12.936 -14.295 -14.768 1.00 93.75 295 ALA A C 1
ATOM 2360 O O . ALA A 1 295 ? 13.977 -13.675 -14.987 1.00 93.75 295 ALA A O 1
ATOM 2361 N N . ASP A 1 296 ? 11.720 -13.826 -15.059 1.00 94.06 296 ASP A N 1
ATOM 2362 C CA . ASP A 1 296 ? 11.468 -12.570 -15.772 1.00 94.06 296 ASP A CA 1
ATOM 2363 C C . ASP A 1 296 ? 12.110 -11.382 -15.052 1.00 94.06 296 ASP A C 1
ATOM 2365 O O . ASP A 1 296 ? 12.852 -10.627 -15.668 1.00 94.06 296 ASP A O 1
ATOM 2369 N N . LEU A 1 297 ? 11.959 -11.288 -13.724 1.00 96.38 297 LEU A N 1
ATOM 2370 C CA . LEU A 1 297 ? 12.615 -10.264 -12.900 1.00 96.38 297 LEU A CA 1
ATOM 2371 C C . LEU A 1 297 ? 14.132 -10.192 -13.146 1.00 96.38 297 LEU A C 1
ATOM 2373 O O . LEU A 1 297 ? 14.700 -9.108 -13.287 1.00 96.38 297 LEU A O 1
ATOM 2377 N N . ARG A 1 298 ? 14.804 -11.350 -13.176 1.00 96.31 298 ARG A N 1
ATOM 2378 C CA . ARG A 1 298 ? 16.262 -11.427 -13.353 1.00 96.31 298 ARG A CA 1
ATOM 2379 C C . ARG A 1 298 ? 16.677 -11.051 -14.769 1.00 96.31 298 ARG A C 1
ATOM 2381 O O . ARG A 1 298 ? 17.686 -10.365 -14.934 1.00 96.31 298 ARG A O 1
ATOM 2388 N N . GLU A 1 299 ? 15.909 -11.473 -15.768 1.00 96.88 299 GLU A N 1
ATOM 2389 C CA . GLU A 1 299 ? 16.182 -11.125 -17.161 1.00 96.88 299 GLU A CA 1
ATOM 2390 C C . GLU A 1 299 ? 15.926 -9.637 -17.427 1.00 96.88 299 GLU A C 1
ATOM 2392 O O . GLU A 1 299 ? 16.781 -8.964 -17.999 1.00 96.88 299 GLU A O 1
ATOM 2397 N N . HIS A 1 300 ? 14.822 -9.082 -16.923 1.00 97.50 300 HIS A N 1
ATOM 2398 C CA . HIS A 1 300 ? 14.519 -7.653 -17.009 1.00 97.50 300 HIS A CA 1
ATOM 2399 C C . HIS A 1 300 ? 15.630 -6.822 -16.361 1.00 97.50 300 HIS A C 1
ATOM 2401 O O . HIS A 1 300 ? 16.191 -5.932 -16.998 1.00 97.50 300 HIS A O 1
ATOM 2407 N N . LEU A 1 301 ? 16.036 -7.162 -15.130 1.00 97.25 301 LEU A N 1
ATOM 2408 C CA . LEU A 1 301 ? 17.134 -6.483 -14.436 1.00 97.25 301 LEU A CA 1
ATOM 2409 C C . LEU A 1 301 ? 18.447 -6.533 -15.237 1.00 97.25 301 LEU A C 1
ATOM 2411 O O . LEU A 1 301 ? 19.169 -5.536 -15.304 1.00 97.25 301 LEU A O 1
ATOM 2415 N N . LYS A 1 302 ? 18.761 -7.673 -15.862 1.00 97.31 302 LYS A N 1
ATOM 2416 C CA . LYS A 1 302 ? 19.941 -7.825 -16.724 1.00 97.31 302 LYS A CA 1
ATOM 2417 C C . LYS A 1 302 ? 19.863 -6.921 -17.959 1.00 97.31 302 LYS A C 1
ATOM 2419 O O . LYS A 1 302 ? 20.860 -6.276 -18.279 1.00 97.31 302 LYS A O 1
ATOM 2424 N N . ILE A 1 303 ? 18.704 -6.840 -18.616 1.00 97.69 303 ILE A N 1
ATOM 2425 C CA . ILE A 1 303 ? 18.487 -5.984 -19.794 1.00 97.69 303 ILE A CA 1
ATOM 2426 C C . ILE A 1 303 ? 18.691 -4.506 -19.442 1.00 97.69 303 ILE A C 1
ATOM 2428 O O . ILE A 1 303 ? 19.423 -3.814 -20.148 1.00 97.69 303 ILE A O 1
ATOM 2432 N N . ILE A 1 304 ? 18.111 -4.022 -18.337 1.00 97.38 304 ILE A N 1
ATOM 2433 C CA . ILE A 1 304 ? 18.258 -2.609 -17.939 1.00 97.38 304 ILE A CA 1
ATOM 2434 C C . ILE A 1 304 ? 19.715 -2.302 -17.584 1.00 97.38 304 ILE A C 1
ATOM 2436 O O . ILE A 1 304 ? 20.259 -1.298 -18.034 1.00 97.38 304 ILE A O 1
ATOM 2440 N N . ARG A 1 305 ? 20.391 -3.188 -16.844 1.00 96.50 305 ARG A N 1
ATOM 2441 C CA . ARG A 1 305 ? 21.809 -3.007 -16.487 1.00 96.50 305 ARG A CA 1
ATOM 2442 C C . ARG A 1 305 ? 22.729 -2.935 -17.695 1.00 96.50 305 ARG A C 1
ATOM 2444 O O . ARG A 1 305 ? 23.661 -2.146 -17.685 1.00 96.50 305 ARG A O 1
ATOM 2451 N N . ALA A 1 306 ? 22.472 -3.750 -18.714 1.00 95.06 306 ALA A N 1
ATOM 2452 C CA . ALA A 1 306 ? 23.253 -3.733 -19.946 1.00 95.06 306 ALA A CA 1
ATOM 2453 C C . ALA A 1 306 ? 23.059 -2.441 -20.763 1.00 95.06 306 ALA A C 1
ATOM 2455 O O . ALA A 1 306 ? 23.873 -2.154 -21.636 1.00 95.06 306 ALA A O 1
ATOM 2456 N N . SER A 1 307 ? 21.985 -1.686 -20.500 1.00 91.31 307 SER A N 1
ATOM 2457 C CA . SER A 1 307 ? 21.692 -0.413 -21.169 1.00 91.31 307 SER A CA 1
ATOM 2458 C C . SER A 1 307 ? 22.300 0.807 -20.475 1.00 91.31 307 SER A C 1
ATOM 2460 O O . SER A 1 307 ? 22.469 1.843 -21.115 1.00 91.31 307 SER A O 1
ATOM 2462 N N . GLU A 1 308 ? 22.627 0.695 -19.186 1.00 85.94 308 GLU A N 1
ATOM 2463 C CA . GLU A 1 308 ? 23.281 1.769 -18.444 1.00 85.94 308 GLU A CA 1
ATOM 2464 C C . GLU A 1 308 ? 24.767 1.817 -18.821 1.00 85.94 308 GLU A C 1
ATOM 2466 O O . GLU A 1 308 ? 25.405 0.763 -18.945 1.00 85.94 308 GLU A O 1
ATOM 2471 N N . PRO A 1 309 ? 25.352 3.015 -18.995 1.00 76.56 309 PRO A N 1
ATOM 2472 C CA . PRO A 1 309 ? 26.790 3.130 -19.148 1.00 76.56 309 PRO A CA 1
ATOM 2473 C C . PRO A 1 309 ? 27.469 2.468 -17.948 1.00 76.56 309 PRO A C 1
ATOM 2475 O O . PRO A 1 309 ? 27.040 2.631 -16.801 1.00 76.56 309 PRO A O 1
ATOM 2478 N N . LEU A 1 310 ? 28.530 1.700 -18.216 1.00 65.38 310 LEU A N 1
ATOM 2479 C CA . LEU A 1 310 ? 29.365 1.157 -17.150 1.00 65.38 310 LEU A CA 1
ATOM 2480 C C . LEU A 1 310 ? 29.753 2.323 -16.233 1.00 65.38 310 LEU A C 1
ATOM 2482 O O . LEU A 1 310 ? 30.159 3.365 -16.759 1.00 65.38 310 LEU A O 1
ATOM 2486 N N . PRO A 1 311 ? 29.629 2.182 -14.899 1.00 58.88 311 PRO A N 1
ATOM 2487 C CA . PRO A 1 311 ? 30.159 3.195 -14.004 1.00 58.88 311 PRO A CA 1
ATOM 2488 C C . PRO A 1 311 ? 31.613 3.395 -14.410 1.00 58.88 311 PRO A C 1
ATOM 2490 O O . PRO A 1 311 ? 32.344 2.404 -14.509 1.00 58.88 311 PRO A O 1
ATOM 2493 N N . GLU A 1 312 ? 31.98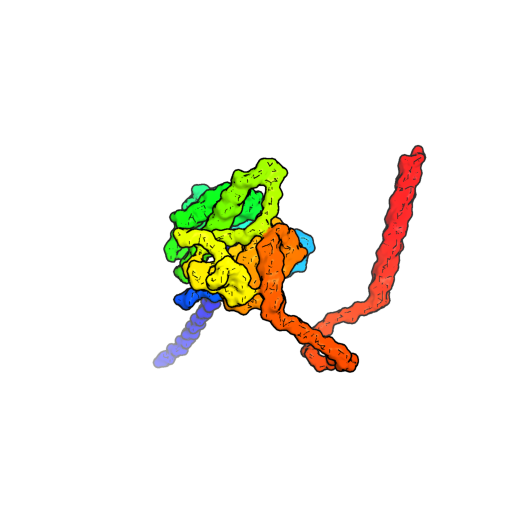8 4.637 -14.738 1.00 51.91 312 GLU A N 1
ATOM 2494 C CA . GLU A 1 312 ? 33.356 4.960 -15.123 1.00 51.91 312 GLU A CA 1
ATOM 2495 C C . GLU A 1 312 ? 34.267 4.279 -14.111 1.00 51.91 312 GLU A C 1
ATOM 2497 O O . GLU A 1 312 ? 34.192 4.538 -12.906 1.00 51.91 312 GLU A O 1
ATOM 2502 N N . THR A 1 313 ? 35.066 3.321 -14.584 1.00 41.75 313 THR A N 1
ATOM 2503 C CA . THR A 1 313 ? 36.139 2.765 -13.781 1.00 41.75 313 THR A CA 1
ATOM 2504 C C . THR A 1 313 ? 36.955 3.966 -13.356 1.00 41.75 313 THR A C 1
ATOM 2506 O O . THR A 1 313 ? 37.613 4.571 -14.203 1.00 41.75 313 THR A O 1
ATOM 2509 N N . VAL A 1 314 ? 36.862 4.346 -12.080 1.00 42.25 314 VAL A N 1
ATOM 2510 C CA . VAL A 1 314 ? 37.759 5.322 -11.475 1.00 42.25 314 VAL A CA 1
ATOM 2511 C C . VAL A 1 314 ? 39.141 4.723 -11.659 1.00 42.25 314 VAL A C 1
ATOM 2513 O O . VAL A 1 314 ? 39.549 3.806 -10.945 1.00 42.25 314 VAL A O 1
ATOM 2516 N N . SER A 1 315 ? 39.794 5.151 -12.736 1.00 37.59 315 SER A N 1
ATOM 2517 C CA . SER A 1 315 ? 41.109 4.687 -13.105 1.00 37.59 315 SER A CA 1
ATOM 2518 C C . SER A 1 315 ? 42.014 5.101 -11.964 1.00 37.59 315 SER A C 1
ATOM 2520 O O . SER A 1 315 ? 42.053 6.262 -11.554 1.00 37.59 315 SER A O 1
ATOM 2522 N N . ASN A 1 316 ? 42.652 4.099 -11.383 1.00 48.72 316 ASN A N 1
ATOM 2523 C CA . ASN A 1 316 ? 43.500 4.224 -10.222 1.00 48.72 316 ASN A CA 1
ATOM 2524 C C . ASN A 1 316 ? 44.756 5.007 -10.638 1.00 48.72 316 ASN A C 1
ATOM 2526 O O . ASN A 1 316 ? 45.764 4.425 -11.028 1.00 48.72 316 ASN A O 1
ATOM 2530 N N . THR A 1 317 ? 44.695 6.336 -10.589 1.00 40.03 317 THR A N 1
ATOM 2531 C CA . THR A 1 317 ? 45.873 7.202 -10.671 1.00 40.03 317 THR A CA 1
ATOM 2532 C C . THR A 1 317 ? 45.879 8.167 -9.494 1.00 40.03 317 THR A C 1
ATOM 2534 O O . THR A 1 317 ? 45.141 9.147 -9.472 1.00 40.03 317 THR A O 1
ATOM 2537 N N . ALA A 1 318 ? 46.790 7.859 -8.566 1.00 36.25 318 ALA A N 1
ATOM 2538 C CA . ALA A 1 318 ? 47.230 8.599 -7.382 1.00 36.25 318 ALA A CA 1
ATOM 2539 C C . ALA A 1 318 ? 46.294 8.591 -6.147 1.00 36.25 318 ALA A C 1
ATOM 2541 O O . ALA A 1 318 ? 45.087 8.792 -6.264 1.00 36.25 318 ALA A O 1
ATOM 2542 N N . PRO A 1 319 ? 46.846 8.375 -4.932 1.00 35.50 319 PRO A N 1
ATOM 2543 C CA . PRO A 1 319 ? 46.060 8.315 -3.706 1.00 35.50 319 PRO A CA 1
ATOM 2544 C C . PRO A 1 319 ? 45.508 9.704 -3.372 1.00 35.50 319 PRO A C 1
ATOM 2546 O O . PRO A 1 319 ? 46.262 10.653 -3.143 1.00 35.50 319 PRO A O 1
ATOM 2549 N N . ALA A 1 320 ? 44.183 9.822 -3.330 1.00 34.09 320 ALA A N 1
ATOM 2550 C CA . ALA A 1 320 ? 43.518 11.031 -2.879 1.00 34.09 320 ALA A CA 1
ATOM 2551 C C . ALA A 1 320 ? 43.790 11.255 -1.380 1.00 34.09 320 ALA A C 1
ATOM 2553 O O . ALA A 1 320 ? 43.507 10.404 -0.535 1.00 34.09 320 ALA A O 1
ATOM 2554 N N . LYS A 1 321 ? 44.361 12.423 -1.068 1.00 36.88 321 LYS A N 1
ATOM 2555 C CA . LYS A 1 321 ? 44.483 12.991 0.282 1.00 36.88 321 LYS A CA 1
ATOM 2556 C C . LYS A 1 321 ? 43.108 12.992 0.979 1.00 36.88 321 LYS A C 1
ATOM 2558 O O . LYS A 1 321 ? 42.119 13.311 0.320 1.00 36.88 321 LYS A O 1
ATOM 2563 N N . PRO A 1 322 ? 43.023 12.705 2.290 1.00 31.14 322 PRO A N 1
ATOM 2564 C CA . PRO A 1 322 ? 41.752 12.744 3.000 1.00 31.14 322 PRO A CA 1
ATOM 2565 C C . PRO A 1 322 ? 41.220 14.182 3.054 1.00 31.14 322 PRO A C 1
ATOM 2567 O O . PRO A 1 322 ? 41.866 15.072 3.604 1.00 31.14 322 PRO A O 1
ATOM 2570 N N . LEU A 1 323 ? 40.032 14.395 2.485 1.00 33.88 323 LEU A N 1
ATOM 2571 C CA . LEU A 1 323 ? 39.218 15.592 2.691 1.00 33.88 323 LEU A CA 1
ATOM 2572 C C . LEU A 1 323 ? 38.598 15.521 4.093 1.00 33.88 323 LEU A C 1
ATOM 2574 O O . LEU A 1 323 ? 37.469 15.075 4.286 1.00 33.88 323 LEU A O 1
ATOM 2578 N N . GLN A 1 324 ? 39.392 15.923 5.081 1.00 36.69 324 GLN A N 1
ATOM 2579 C CA . GLN A 1 324 ? 38.881 16.592 6.270 1.00 36.69 324 GLN A CA 1
ATOM 2580 C C . GLN A 1 324 ? 38.499 18.031 5.889 1.00 36.69 324 GLN A C 1
ATOM 2582 O O . GLN A 1 324 ? 39.095 18.614 4.987 1.00 36.69 324 GLN A O 1
ATOM 2587 N N . ASP A 1 325 ? 37.518 18.567 6.612 1.00 36.97 325 ASP A N 1
ATOM 2588 C CA . ASP A 1 325 ? 37.069 19.965 6.628 1.00 36.97 325 ASP A CA 1
ATOM 2589 C C . ASP A 1 325 ? 36.007 20.368 5.595 1.00 36.97 325 ASP A C 1
ATOM 2591 O O . ASP A 1 325 ? 36.292 21.009 4.588 1.00 36.97 325 ASP A O 1
ATOM 2595 N N . GLN A 1 326 ? 34.743 20.052 5.917 1.00 35.50 326 GLN A N 1
ATOM 2596 C CA . GLN A 1 326 ? 33.621 21.012 5.951 1.00 35.50 326 GLN A CA 1
ATOM 2597 C C . GLN A 1 326 ? 32.332 20.309 6.418 1.00 35.50 326 GLN A C 1
ATOM 2599 O O . GLN A 1 326 ? 31.501 19.873 5.626 1.00 35.50 326 GLN A O 1
ATOM 2604 N N . ALA A 1 327 ? 32.159 20.207 7.735 1.00 33.41 327 ALA A N 1
ATOM 2605 C CA . ALA A 1 327 ? 30.868 19.932 8.361 1.00 33.41 327 ALA A CA 1
ATOM 2606 C C . ALA A 1 327 ? 30.589 21.041 9.394 1.00 33.41 327 ALA A C 1
ATOM 2608 O O . ALA A 1 327 ? 31.511 21.411 10.127 1.00 33.41 327 ALA A O 1
ATOM 2609 N N . PRO A 1 328 ? 29.367 21.603 9.463 1.00 35.62 328 PRO A N 1
ATOM 2610 C CA . PRO A 1 328 ? 29.003 22.549 10.517 1.00 35.62 328 PRO A CA 1
ATOM 2611 C C . PRO A 1 328 ? 29.071 21.866 11.899 1.00 35.62 328 PRO A C 1
ATOM 2613 O O . PRO A 1 328 ? 28.860 20.653 11.991 1.00 35.62 328 PRO A O 1
ATOM 2616 N N . PRO A 1 329 ? 29.379 22.605 12.982 1.00 34.12 329 PRO A N 1
ATOM 2617 C CA . PRO A 1 329 ? 29.674 22.000 14.275 1.00 34.12 329 PRO A CA 1
ATOM 2618 C C . PRO A 1 329 ? 28.431 21.329 14.873 1.00 34.12 329 PRO A C 1
ATOM 2620 O O . PRO A 1 329 ? 27.390 21.958 15.065 1.00 34.12 329 PRO A O 1
ATOM 2623 N N . LEU A 1 330 ? 28.564 20.042 15.193 1.00 36.41 330 LEU A N 1
ATOM 2624 C CA . LEU A 1 330 ? 27.610 19.288 16.005 1.00 36.41 330 LEU A CA 1
ATOM 2625 C C . LEU A 1 330 ? 27.663 19.777 17.468 1.00 36.41 330 LEU A C 1
ATOM 2627 O O . LEU A 1 330 ? 28.752 20.085 17.963 1.00 36.41 330 LEU A O 1
ATOM 2631 N N . PRO A 1 331 ? 26.531 19.825 18.196 1.00 34.94 331 PRO A N 1
ATOM 2632 C CA . PRO A 1 331 ? 26.534 20.153 19.616 1.00 34.94 331 PRO A CA 1
ATOM 2633 C C . PRO A 1 331 ? 27.268 19.069 20.417 1.00 34.94 331 PRO A C 1
ATOM 2635 O O . PRO A 1 331 ? 27.121 17.873 20.168 1.00 34.94 331 PRO A O 1
ATOM 2638 N N . ALA A 1 332 ? 28.072 19.506 21.386 1.00 45.69 332 ALA A N 1
ATOM 2639 C CA . ALA A 1 332 ? 28.974 18.670 22.168 1.00 45.69 332 ALA A CA 1
ATOM 2640 C C . ALA A 1 332 ? 28.240 17.559 22.944 1.00 45.69 332 ALA A C 1
ATOM 2642 O O . ALA A 1 332 ? 27.697 17.784 24.027 1.00 45.69 332 ALA A O 1
ATOM 2643 N N . THR A 1 333 ? 28.278 16.331 22.427 1.00 40.50 333 THR A N 1
ATOM 2644 C CA . THR A 1 333 ? 27.883 15.125 23.162 1.00 40.50 333 THR A CA 1
ATOM 2645 C C . THR A 1 333 ? 29.111 14.340 23.616 1.00 40.50 333 THR A C 1
ATOM 2647 O O . THR A 1 333 ? 29.901 13.879 22.798 1.00 40.50 333 THR A O 1
ATOM 2650 N N . ARG A 1 334 ? 29.234 14.231 24.949 1.00 42.78 334 ARG A N 1
ATOM 2651 C CA . ARG A 1 334 ? 30.067 13.337 25.780 1.00 42.78 334 ARG A CA 1
ATOM 2652 C C . ARG A 1 334 ? 31.140 12.517 25.051 1.00 42.78 334 ARG A C 1
ATOM 2654 O O . ARG A 1 334 ? 30.848 11.484 24.454 1.00 42.78 334 ARG A O 1
ATOM 2661 N N . GLN A 1 335 ? 32.398 12.908 25.258 1.00 36.25 335 GLN A N 1
ATOM 2662 C CA . GLN A 1 335 ? 33.552 12.029 25.077 1.00 36.25 335 GLN A CA 1
ATOM 2663 C C . GLN A 1 335 ? 33.353 10.746 25.895 1.00 36.25 335 GLN A C 1
ATOM 2665 O O . GLN A 1 335 ? 33.175 10.793 27.113 1.00 36.25 335 GLN A O 1
ATOM 2670 N N . ILE A 1 336 ? 33.356 9.604 25.212 1.00 49.72 336 ILE A N 1
ATOM 2671 C CA . ILE A 1 336 ? 33.360 8.289 25.847 1.00 49.72 336 ILE A CA 1
ATOM 2672 C C . ILE A 1 336 ? 34.761 8.075 26.419 1.00 49.72 336 ILE A C 1
ATOM 2674 O O . ILE A 1 336 ? 35.738 7.970 25.678 1.00 49.72 336 ILE A O 1
ATOM 2678 N N . ASP A 1 337 ? 34.854 8.036 27.745 1.00 51.19 337 ASP A N 1
ATOM 2679 C CA . ASP A 1 337 ? 36.092 7.744 28.455 1.00 51.19 337 ASP A CA 1
ATOM 2680 C C . ASP A 1 337 ? 36.456 6.265 28.245 1.00 51.19 337 ASP A C 1
ATOM 2682 O O . ASP A 1 337 ? 35.774 5.359 28.734 1.00 51.19 337 ASP A O 1
ATOM 2686 N N . LEU A 1 338 ? 37.539 6.008 27.502 1.00 47.41 338 LEU A N 1
ATOM 2687 C CA . LEU A 1 338 ? 38.040 4.658 27.216 1.00 47.41 338 LEU A CA 1
ATOM 2688 C C . LEU A 1 338 ? 38.289 3.848 28.501 1.00 47.41 338 LEU A C 1
ATOM 2690 O O . LEU A 1 338 ? 38.207 2.619 28.482 1.00 47.41 338 LEU A O 1
ATOM 2694 N N . ARG A 1 339 ? 38.541 4.521 29.634 1.00 48.25 339 ARG A N 1
ATOM 2695 C CA . ARG A 1 339 ? 38.702 3.866 30.936 1.00 48.25 339 ARG A CA 1
ATOM 2696 C C . ARG A 1 339 ? 37.398 3.236 31.422 1.00 48.25 339 ARG A C 1
ATOM 2698 O O . ARG A 1 339 ? 37.448 2.155 31.998 1.00 48.25 339 ARG A O 1
ATOM 2705 N N . GLN A 1 340 ? 36.240 3.839 31.139 1.00 47.41 340 GLN A N 1
ATOM 2706 C CA . GLN A 1 340 ? 34.933 3.267 31.486 1.00 47.41 340 GLN A CA 1
ATOM 2707 C C . GLN A 1 340 ? 34.577 2.059 30.612 1.00 47.41 340 GLN A C 1
ATOM 2709 O O . GLN A 1 340 ? 34.011 1.092 31.116 1.00 47.41 340 GLN A O 1
ATOM 2714 N N . VAL A 1 341 ? 34.965 2.061 29.334 1.00 53.22 341 VAL A N 1
ATOM 2715 C CA . VAL A 1 341 ? 34.724 0.927 28.422 1.00 53.22 341 VAL A CA 1
ATOM 2716 C C . VAL A 1 341 ? 35.521 -0.309 28.850 1.00 53.22 341 VAL A C 1
ATOM 2718 O O . VAL A 1 341 ? 34.982 -1.415 28.870 1.00 53.22 341 VAL A O 1
ATOM 2721 N N . VAL A 1 342 ? 36.775 -0.129 29.278 1.00 60.84 342 VAL A N 1
ATOM 2722 C CA . VAL A 1 342 ? 37.606 -1.226 29.805 1.00 60.84 342 VAL A CA 1
ATOM 2723 C C . VAL A 1 342 ? 37.067 -1.748 31.143 1.00 60.84 342 VAL A C 1
ATOM 2725 O O . VAL A 1 342 ? 37.067 -2.956 31.377 1.00 60.84 342 VAL A O 1
ATOM 2728 N N . LEU A 1 343 ? 36.541 -0.869 32.000 1.00 54.78 343 LEU A N 1
ATOM 2729 C CA . LEU A 1 343 ? 35.995 -1.244 33.310 1.00 54.78 343 LEU A CA 1
ATOM 2730 C C . LEU A 1 343 ? 34.673 -2.024 33.185 1.00 54.78 343 LEU A C 1
ATOM 2732 O O . LEU A 1 343 ? 34.488 -3.044 33.850 1.00 54.78 343 LEU A O 1
ATOM 2736 N N . VAL A 1 344 ? 33.785 -1.603 32.276 1.00 53.19 344 VAL A N 1
ATOM 2737 C CA . VAL A 1 344 ? 32.519 -2.300 31.986 1.00 53.19 344 VAL A CA 1
ATOM 2738 C C . VAL A 1 344 ? 32.767 -3.623 31.248 1.00 53.19 344 VAL A C 1
ATOM 2740 O O . VAL A 1 344 ? 32.147 -4.633 31.583 1.00 53.19 344 VAL A O 1
ATOM 2743 N N . GLY A 1 345 ? 33.726 -3.662 30.315 1.00 57.88 345 GLY A N 1
ATOM 2744 C CA . GLY A 1 345 ? 34.139 -4.899 29.643 1.00 57.88 345 GLY A CA 1
ATOM 2745 C C . GLY A 1 345 ? 34.762 -5.927 30.597 1.00 57.88 345 GLY A C 1
ATOM 2746 O O . GLY A 1 345 ? 34.457 -7.117 30.511 1.00 57.88 345 GLY A O 1
ATOM 2747 N N . GLY A 1 346 ? 35.573 -5.473 31.560 1.00 64.94 346 GLY A N 1
ATOM 2748 C CA . GLY A 1 346 ? 36.185 -6.332 32.578 1.00 64.94 346 GLY A CA 1
ATOM 2749 C C . GLY A 1 346 ? 35.170 -6.954 33.542 1.00 64.94 346 GLY A C 1
ATOM 2750 O O . GLY A 1 346 ? 35.245 -8.149 33.829 1.00 64.94 346 GLY A O 1
ATOM 2751 N N . LEU A 1 347 ? 34.174 -6.182 33.995 1.00 59.16 347 LEU A N 1
ATOM 2752 C CA . LEU A 1 347 ? 33.114 -6.687 34.879 1.00 59.16 347 LEU A CA 1
ATOM 2753 C C . LEU A 1 347 ? 32.207 -7.713 34.181 1.00 59.16 347 LEU A C 1
ATOM 2755 O O . LEU A 1 347 ? 31.839 -8.721 34.788 1.00 59.16 347 LEU A O 1
ATOM 2759 N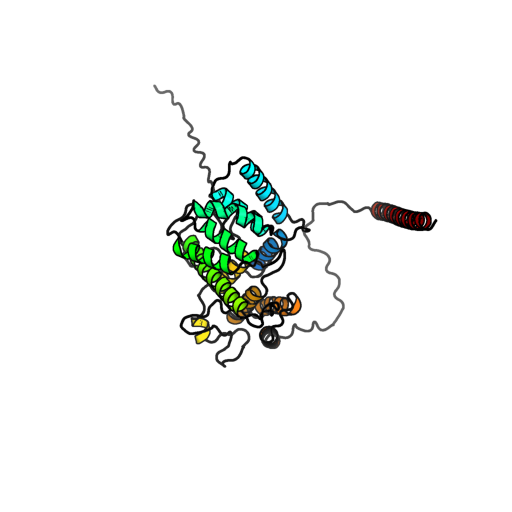 N . ALA A 1 348 ? 31.900 -7.505 32.897 1.00 57.38 348 ALA A N 1
ATOM 2760 C CA . ALA A 1 348 ? 31.119 -8.457 32.110 1.00 57.38 348 ALA A CA 1
ATOM 2761 C C . ALA A 1 348 ? 31.850 -9.802 31.934 1.00 57.38 348 ALA A C 1
ATOM 2763 O O . ALA A 1 348 ? 31.235 -10.861 32.072 1.00 57.38 348 ALA A O 1
ATOM 2764 N N . ALA A 1 349 ? 33.169 -9.781 31.711 1.00 67.19 349 ALA A N 1
ATOM 2765 C CA . ALA A 1 349 ? 33.970 -10.998 31.583 1.00 67.19 349 ALA A CA 1
ATOM 2766 C C . ALA A 1 349 ? 33.989 -11.828 32.882 1.00 67.19 349 ALA A C 1
ATOM 2768 O O . ALA A 1 349 ? 33.830 -13.049 32.839 1.00 67.19 349 ALA A O 1
ATOM 2769 N N . VAL A 1 350 ? 34.102 -11.176 34.046 1.00 79.00 350 VAL A N 1
ATOM 2770 C CA . VAL A 1 350 ? 34.065 -11.855 35.356 1.00 79.00 350 VAL A CA 1
ATOM 2771 C C . VAL A 1 350 ? 32.692 -12.480 35.624 1.00 79.00 350 VAL A C 1
ATOM 2773 O O . VAL A 1 350 ? 32.618 -13.616 36.096 1.00 79.00 350 VAL A O 1
ATOM 2776 N N . ALA A 1 351 ? 31.603 -11.789 35.271 1.00 75.81 351 ALA A N 1
ATOM 2777 C CA . ALA A 1 351 ? 30.249 -12.320 35.421 1.00 75.81 351 ALA A CA 1
ATOM 2778 C C . ALA A 1 351 ? 30.013 -13.566 34.549 1.00 75.81 351 ALA A C 1
ATOM 2780 O O . ALA A 1 351 ? 29.465 -14.560 35.028 1.00 75.81 351 ALA A O 1
ATOM 2781 N N . VAL A 1 352 ? 30.483 -13.555 33.297 1.00 78.44 352 VAL A N 1
ATOM 2782 C CA . VAL A 1 352 ? 30.370 -14.704 32.382 1.00 78.44 352 VAL A CA 1
ATOM 2783 C C . VAL A 1 352 ? 31.156 -15.909 32.905 1.00 78.44 352 VAL A C 1
ATOM 2785 O O . VAL A 1 352 ? 30.622 -17.017 32.947 1.00 78.44 352 VAL A O 1
ATOM 2788 N N . VAL A 1 353 ? 32.387 -15.704 33.384 1.00 84.44 353 VAL A N 1
ATOM 2789 C CA . VAL A 1 353 ? 33.197 -16.782 33.979 1.00 84.44 353 VAL A CA 1
ATOM 2790 C C . VAL A 1 353 ? 32.535 -17.341 35.245 1.00 84.44 353 VAL A C 1
ATOM 2792 O O . VAL A 1 353 ? 32.490 -18.559 35.429 1.00 84.44 353 VAL A O 1
ATOM 2795 N N . GLY A 1 354 ? 31.952 -16.480 36.085 1.00 83.62 354 GLY A N 1
ATOM 2796 C CA . GLY A 1 354 ? 31.196 -16.896 37.269 1.00 83.62 354 GLY A CA 1
ATOM 2797 C C . GLY A 1 354 ? 29.965 -17.744 36.930 1.00 83.62 354 GLY A C 1
ATOM 2798 O O . GLY A 1 354 ? 29.733 -18.775 37.562 1.00 83.62 354 GLY A O 1
ATOM 2799 N N . LEU A 1 355 ? 29.209 -17.367 35.896 1.00 82.88 355 LEU A N 1
ATOM 2800 C CA . LEU A 1 355 ? 28.035 -18.119 35.442 1.00 82.88 355 LEU A CA 1
ATOM 2801 C C . LEU A 1 355 ? 28.410 -19.487 34.858 1.00 82.88 355 LEU A C 1
ATOM 2803 O O . LEU A 1 355 ? 27.758 -20.483 35.177 1.00 82.88 355 LEU A O 1
ATOM 2807 N N . ILE A 1 356 ? 29.496 -19.564 34.081 1.00 84.06 356 ILE A N 1
ATOM 2808 C CA . ILE A 1 356 ? 30.026 -20.835 33.563 1.00 84.06 356 ILE A CA 1
ATOM 2809 C C . ILE A 1 356 ? 30.467 -21.739 34.722 1.00 84.06 356 ILE A C 1
ATOM 2811 O O . ILE A 1 356 ? 30.132 -22.925 34.753 1.00 84.06 356 ILE A O 1
ATOM 2815 N N . TYR A 1 357 ? 31.163 -21.185 35.718 1.00 86.38 357 TYR A N 1
ATOM 2816 C CA . TYR A 1 357 ? 31.583 -21.937 36.900 1.00 86.38 357 TYR A CA 1
ATOM 2817 C C . TYR A 1 357 ? 30.388 -22.496 37.690 1.00 86.38 357 TYR A C 1
ATOM 2819 O O . TYR A 1 357 ? 30.397 -23.666 38.087 1.00 86.38 357 TYR A O 1
ATOM 2827 N N . LEU A 1 358 ? 29.331 -21.698 37.877 1.00 83.50 358 LEU A N 1
ATOM 2828 C CA . LEU A 1 358 ? 28.107 -22.135 38.551 1.00 83.50 358 LEU A CA 1
ATOM 2829 C C . LEU A 1 358 ? 27.365 -23.223 37.762 1.00 83.50 358 LEU A C 1
ATOM 2831 O O . LEU A 1 358 ? 26.934 -24.206 38.364 1.00 83.50 358 LEU A O 1
ATOM 2835 N N . GLN A 1 359 ? 27.286 -23.116 36.431 1.00 78.81 359 GLN A N 1
ATOM 2836 C CA . GLN A 1 359 ? 26.696 -24.160 35.583 1.00 78.81 359 GLN A CA 1
ATOM 2837 C C . GLN A 1 359 ? 27.469 -25.483 35.673 1.00 78.81 359 GLN A C 1
ATOM 2839 O O . GLN A 1 359 ? 26.866 -26.543 35.848 1.00 78.81 359 GLN A O 1
ATOM 2844 N N . VAL A 1 360 ? 28.804 -25.442 35.626 1.00 78.69 360 VAL A N 1
ATOM 2845 C CA . VAL A 1 360 ? 29.645 -26.647 35.750 1.00 78.69 360 VAL A CA 1
ATOM 2846 C C . VAL A 1 360 ? 29.510 -27.282 37.137 1.00 78.69 360 VAL A C 1
ATOM 2848 O O . VAL A 1 360 ? 29.441 -28.509 37.261 1.00 78.69 360 VAL A O 1
ATOM 2851 N N . ARG A 1 361 ? 29.434 -26.465 38.192 1.00 82.94 361 ARG A N 1
ATOM 2852 C CA . ARG A 1 361 ? 29.217 -26.931 39.567 1.00 82.94 361 ARG A CA 1
ATOM 2853 C C . ARG A 1 361 ? 27.852 -27.603 39.734 1.00 82.94 361 ARG A C 1
ATOM 2855 O O . ARG A 1 361 ? 27.778 -28.656 40.366 1.00 82.94 361 ARG A O 1
ATOM 2862 N N . GLU A 1 362 ? 26.799 -27.039 39.151 1.00 81.38 362 GLU A N 1
ATOM 2863 C CA . GLU A 1 362 ? 25.442 -27.591 39.211 1.00 81.38 362 GLU A CA 1
ATOM 2864 C C . GLU A 1 362 ? 25.347 -28.939 38.472 1.00 81.38 362 GLU A C 1
ATOM 2866 O O . GLU A 1 362 ? 24.791 -29.904 38.997 1.00 81.38 362 GLU A O 1
ATOM 2871 N N . ILE A 1 363 ? 25.994 -29.059 37.306 1.00 81.31 363 ILE A N 1
ATOM 2872 C CA . ILE A 1 363 ? 26.078 -30.319 36.546 1.00 81.31 363 ILE A CA 1
ATOM 2873 C C . ILE A 1 363 ? 26.801 -31.411 37.347 1.00 81.31 363 ILE A C 1
ATOM 2875 O O . ILE A 1 363 ? 26.378 -32.568 37.340 1.00 81.31 363 ILE A O 1
ATOM 2879 N N . ARG A 1 364 ? 27.871 -31.065 38.076 1.00 73.88 364 ARG A N 1
ATOM 2880 C CA . ARG A 1 364 ? 28.584 -32.021 38.943 1.00 73.88 364 ARG A CA 1
ATOM 2881 C C . ARG A 1 364 ? 27.758 -32.449 40.156 1.00 73.88 364 ARG A C 1
ATOM 2883 O O . ARG A 1 364 ? 27.902 -33.583 40.600 1.00 73.88 364 ARG A O 1
ATOM 2890 N N . ARG A 1 365 ? 26.892 -31.574 40.677 1.00 73.38 365 ARG A N 1
ATOM 2891 C CA . ARG A 1 365 ? 26.025 -31.872 41.827 1.00 73.38 365 ARG A CA 1
ATOM 2892 C C . ARG A 1 365 ? 24.868 -32.809 41.474 1.00 73.38 365 ARG A C 1
ATOM 2894 O O . ARG A 1 365 ? 24.449 -33.557 42.338 1.00 73.38 365 ARG A O 1
ATOM 2901 N N . ARG A 1 366 ? 24.400 -32.794 40.220 1.00 72.19 366 ARG A N 1
ATOM 2902 C CA . ARG A 1 366 ? 23.339 -33.684 39.703 1.00 72.19 366 ARG A CA 1
ATOM 2903 C C . ARG A 1 366 ? 23.834 -35.060 39.236 1.00 72.19 366 ARG A C 1
ATOM 2905 O O . ARG A 1 366 ? 23.030 -35.876 38.802 1.00 72.19 366 ARG A O 1
ATOM 2912 N N . ARG A 1 367 ? 25.153 -35.290 39.248 1.00 64.12 367 ARG A N 1
ATOM 2913 C CA . ARG A 1 367 ? 25.798 -36.566 38.875 1.00 64.12 367 ARG A CA 1
ATOM 2914 C C . ARG A 1 367 ? 26.307 -37.375 40.078 1.00 64.12 367 ARG A C 1
ATOM 2916 O O . ARG A 1 367 ? 26.903 -38.428 39.877 1.00 64.12 367 ARG A O 1
ATOM 2923 N N . LYS A 1 368 ? 26.095 -36.877 41.294 1.00 49.28 368 LYS A N 1
ATOM 2924 C CA . LYS A 1 368 ? 26.091 -37.663 42.533 1.00 49.28 368 LYS A CA 1
ATOM 2925 C C . LYS A 1 368 ? 24.645 -37.803 42.972 1.00 49.28 368 LYS A C 1
ATOM 2927 O O . LYS A 1 368 ? 24.354 -38.836 43.602 1.00 49.28 368 LYS A O 1
#

Radius of gyration: 27.26 Å; chains: 1; bounding box: 71×104×73 Å

Foldseek 3Di:
DDDDDDDDDPPPPPPPPLQFFEDFLGAGNDHHLAFDFDPVGTDGDDPVSLVVLLLLLLQLQDPPDDDPSVVVLVVLLVVLVVCVVVVHDDPNSLSNNLLSCVSNVNLVVNLVSLVVVCVVVVLDLSSLQSNLLSCVLVVNLVSSLVSLVSSLVNQDCDDPSDDNRRSVVVSVLSVLVSLQSVQVVVVVVPDPPPDDDFDQAARQSQADPLGGADLAAPVRHHAFLARHPSNVVSADPCNLSSLSSVCSNDQDNHRSDGPLRSLLVNLSVCRRNRVLVSSLVSLVCSCPVVVRVHPVSVVNSVNSVVVDPDPPPPPDDDDDDDDDDDDDDDPDDDDDDVVVVVVVVVVVVVVVVVVVVVVVVVVVVVVD

Secondary structure (DSSP, 8-state):
-------------------PPEETTEESSSPP-SPPEETTEEPPPPHHHHHHHHHHHHHHH-TT---HHHHHHHHHHHHHHHHHHTT---HHHHHHHHHHHHHTT-HHHHHHHHHHHHHH-TT-HHHHHHHHHHHHHTT-HHHHHHHHHHHHHH--S--TT--HHHHHHHHHHHHHHHHHHHHHHHHHHHSPTT-PPPP-S----S-BTTB------TTSS--TT---HHHHTTS-TTHHHHHHHHHHH---SSTT---HHHHHHHHHHHHHTT-HHHHHHHHHIIIIIS----HHHHHHHHHHHHHSPPP------SPPPP-----PPPP------HHHHHHHHHHHHHHHHHHHHHHHHHHHHTT-

Sequence (368 aa):
MRTFTSVTLLTLASLLTSDRAGAGLYNTVEPSRGPQPTEHGVKPLGFSAFRDDLTTYLTIAVETQVTPSRKHYLEKSDELERRERAGGLTTEEKVNLSDYLIRLGRYDRAIQLLTPVARTERRNFMVFANLGTAHQLAGQLDRALSYLEQVRDVWPSEWPGFTREQLSWYREAEKYHLKLVRLRYRESLRQPAGRSRPPESVDDLFGNDRGPLHFVGASGRYEAGKLAATEQEKLPRDAVALVQQLLLWVPGGAPGLEDARLYWLLGELYNAQGYTTTAIQVLDRCAWTHRLPAADLREHLKIIRASEPLPETVSNTAPAKPLQDQAPPLPATRQIDLRQVVLVGGLAAVAVVGLIYLQVREIRRRRK